Protein AF-A0A8S3TSV0-F1 (afdb_monomer_lite)

Organism: Mytilus edulis (NCBI:txid6550)

Foldseek 3Di:
DDPVVVVVVVVVVVVVVVVVVVVVPPPPPPVVVVVVVVVVVVCVVPVDDDDPPDPVVVVVVPDPPPPPVVVVVVVVVVVVVVVVVVVVVVVPPPPCPVCPPQPWDWAAFPVRAIWIDGPLFIWHFDDDDPQKTKIGTPDPPFPWIFIDGNNGTDDTDDDGPDDHDNVVVVVRVVVRVVVVVVVVVPPPPPPPPDVPPPPDDDDD

Secondary structure (DSSP, 8-state):
--HHHHHHHHHHHHHHHHHHHHHHS-----HHHHHHHHHHHHHHHHT---SSSHHHHHHHHSSSSHHHHHHHHHHHHHHHHHHHHHHHHHHHTTTTTS-----EEEEE-TTS-EEEEETTEEEEEEEEETTEEEEEESSTT---EEEEETTEEEEEES--SS---HHHHHHHHHHHHHHHHHHHH-S------STTSSTT----

Radius of gyration: 30.85 Å; chains: 1; bounding box: 96×67×61 Å

Sequence (204 aa):
MRIGQLIRSTTQTIAEETIKYIQNRRVEMDLESIFDVILRKHQKNNHLNSTDGSEILYKNFLQEDFVISSVSLVIICIGISIGIVGNILSSHYSVTMANAQLQVKFVTNRLGNQNLEHSWFKIQAKNKRGIKTYWKCSTSNCPATINTLNNIPTKISANHNHGSDPMQLKVDDVLQRMKVRCTNELTPIPIIYDEELVTFGTTT

pLDDT: mean 74.42, std 18.24, range [41.88, 98.38]

Structure (mmCIF, N/CA/C/O backbone):
data_AF-A0A8S3TSV0-F1
#
_entry.id   AF-A0A8S3TSV0-F1
#
loop_
_atom_site.group_PDB
_atom_site.id
_atom_site.type_symbol
_atom_site.label_atom_id
_atom_site.label_alt_id
_atom_site.label_comp_id
_atom_site.label_asym_id
_atom_site.label_entity_id
_atom_site.label_seq_id
_atom_site.pdbx_PDB_ins_code
_atom_site.Cartn_x
_atom_site.Cartn_y
_atom_site.Cartn_z
_atom_site.occupancy
_atom_site.B_iso_or_equiv
_atom_site.auth_seq_id
_atom_site.auth_comp_id
_atom_site.auth_asym_id
_atom_site.auth_atom_id
_atom_site.pdbx_PDB_model_num
ATOM 1 N N . MET A 1 1 ? 45.538 23.679 -16.693 1.00 56.34 1 MET A N 1
ATOM 2 C CA . MET A 1 1 ? 44.728 24.351 -15.652 1.00 56.34 1 MET A CA 1
ATOM 3 C C . MET A 1 1 ? 45.058 23.704 -14.314 1.00 56.34 1 MET A C 1
ATOM 5 O O . MET A 1 1 ? 44.980 22.485 -14.224 1.00 56.34 1 MET A O 1
ATOM 9 N N . ARG A 1 2 ? 45.559 24.457 -13.327 1.00 82.00 2 ARG A N 1
ATOM 10 C CA . ARG A 1 2 ? 46.038 23.871 -12.059 1.00 82.00 2 ARG A CA 1
ATOM 11 C C . ARG A 1 2 ? 44.835 23.546 -11.170 1.00 82.00 2 ARG A C 1
ATOM 13 O O . ARG A 1 2 ? 43.936 24.371 -11.060 1.00 82.00 2 ARG A O 1
ATOM 20 N N . ILE A 1 3 ? 44.839 22.389 -10.508 1.00 72.88 3 ILE A N 1
ATOM 21 C CA . ILE A 1 3 ? 43.765 21.916 -9.607 1.00 72.88 3 ILE A CA 1
ATOM 22 C C . ILE A 1 3 ? 43.324 23.007 -8.608 1.00 72.88 3 ILE A C 1
ATOM 24 O O . ILE A 1 3 ? 42.136 23.186 -8.360 1.00 72.88 3 ILE A O 1
ATOM 28 N N . GLY A 1 4 ? 44.260 23.831 -8.124 1.00 69.56 4 GLY A N 1
ATOM 29 C CA . GLY A 1 4 ? 43.964 24.946 -7.217 1.00 69.56 4 GLY A CA 1
ATOM 30 C C . GLY A 1 4 ? 43.169 26.123 -7.810 1.00 69.56 4 GLY A C 1
ATOM 31 O O . GLY A 1 4 ? 42.678 26.949 -7.045 1.00 69.56 4 GLY A O 1
ATOM 32 N N . GLN A 1 5 ? 43.042 26.244 -9.136 1.00 77.62 5 GLN A N 1
ATOM 33 C CA . GLN A 1 5 ? 42.134 27.210 -9.780 1.00 77.62 5 GLN A CA 1
ATOM 34 C C . GLN A 1 5 ? 40.712 26.652 -9.865 1.00 77.62 5 GLN A C 1
ATOM 36 O O . GLN A 1 5 ? 39.759 27.388 -9.628 1.00 77.62 5 GLN A O 1
ATOM 41 N N . LEU A 1 6 ? 40.580 25.347 -10.133 1.00 71.75 6 LEU A N 1
ATOM 42 C CA . LEU A 1 6 ? 39.281 24.681 -10.179 1.00 71.75 6 LEU A CA 1
ATOM 43 C C . LEU A 1 6 ? 38.614 24.715 -8.802 1.00 71.75 6 LEU A C 1
ATOM 45 O O . LEU A 1 6 ? 37.477 25.148 -8.709 1.00 71.75 6 LEU A O 1
ATOM 49 N N . ILE A 1 7 ? 39.358 24.367 -7.743 1.00 69.88 7 ILE A N 1
ATOM 50 C CA . ILE A 1 7 ? 38.855 24.393 -6.360 1.00 69.88 7 ILE A CA 1
ATOM 51 C C . ILE A 1 7 ? 38.390 25.799 -5.967 1.00 69.88 7 ILE A C 1
ATOM 53 O O . ILE A 1 7 ? 37.302 25.942 -5.424 1.00 69.88 7 ILE A O 1
ATOM 57 N N . ARG A 1 8 ? 39.176 26.840 -6.285 1.00 72.81 8 ARG A N 1
ATOM 58 C CA . ARG A 1 8 ? 38.802 28.233 -5.994 1.00 72.81 8 ARG A CA 1
ATOM 59 C C . ARG A 1 8 ? 37.506 28.639 -6.692 1.00 72.81 8 ARG A C 1
ATOM 61 O O . ARG A 1 8 ? 36.651 29.255 -6.061 1.00 72.81 8 ARG A O 1
ATOM 68 N N . SER A 1 9 ? 37.345 28.244 -7.955 1.00 83.38 9 SER A N 1
ATOM 69 C CA . SER A 1 9 ? 36.134 28.524 -8.725 1.00 83.38 9 SER A CA 1
ATOM 70 C C . SER A 1 9 ? 34.909 27.838 -8.124 1.00 83.38 9 SER A C 1
ATOM 72 O O . SER A 1 9 ? 33.896 28.499 -7.927 1.00 83.38 9 SER A O 1
ATOM 74 N N . THR A 1 10 ? 34.985 26.548 -7.779 1.00 74.75 10 THR A N 1
ATOM 75 C CA . THR A 1 10 ? 33.840 25.835 -7.187 1.00 74.75 10 THR A CA 1
ATOM 76 C C . THR A 1 10 ? 33.488 26.358 -5.803 1.00 74.75 10 THR A C 1
ATOM 78 O O . THR A 1 10 ? 32.308 26.523 -5.508 1.00 74.75 10 THR A O 1
ATOM 81 N N . THR A 1 11 ? 34.476 26.673 -4.960 1.00 72.25 11 THR A N 1
ATOM 82 C CA . THR A 1 11 ? 34.200 27.255 -3.637 1.00 72.25 11 THR A CA 1
ATOM 83 C C . THR A 1 11 ? 33.540 28.625 -3.741 1.00 72.25 11 THR A C 1
ATOM 85 O O . THR A 1 11 ? 32.646 28.925 -2.954 1.00 72.25 11 THR A O 1
ATOM 88 N N . GLN A 1 12 ? 33.933 29.432 -4.730 1.00 82.25 12 GLN A N 1
ATOM 89 C CA . GLN A 1 12 ? 33.328 30.738 -4.962 1.00 82.25 12 GLN A CA 1
ATOM 90 C C . GLN A 1 12 ? 31.877 30.601 -5.442 1.00 82.25 12 GLN A C 1
ATOM 92 O O . GLN A 1 12 ? 30.996 31.250 -4.886 1.00 82.25 12 GLN A O 1
ATOM 97 N N . THR A 1 13 ? 31.601 29.701 -6.392 1.00 83.56 13 THR A N 1
ATOM 98 C CA . THR A 1 13 ? 30.233 29.448 -6.873 1.00 83.56 13 THR A CA 1
ATOM 99 C C . THR A 1 13 ? 29.313 28.959 -5.752 1.00 83.56 13 THR A C 1
ATOM 101 O O . THR A 1 13 ? 28.208 29.471 -5.602 1.00 83.56 13 THR A O 1
ATOM 104 N N . ILE A 1 14 ? 29.780 28.029 -4.912 1.00 73.31 14 ILE A N 1
ATOM 105 C CA . ILE A 1 14 ? 28.995 27.517 -3.776 1.00 73.31 14 ILE A CA 1
ATOM 106 C C . ILE A 1 14 ? 28.716 28.629 -2.757 1.00 73.31 14 ILE A C 1
ATOM 108 O O . ILE A 1 14 ? 27.601 28.729 -2.240 1.00 73.31 14 ILE A O 1
ATOM 112 N N . ALA A 1 15 ? 29.702 29.486 -2.476 1.00 77.75 15 ALA A N 1
ATOM 113 C CA . ALA A 1 15 ? 29.519 30.619 -1.575 1.00 77.75 15 ALA A CA 1
ATOM 114 C C . ALA A 1 15 ? 28.481 31.613 -2.123 1.00 77.75 15 ALA A C 1
ATOM 116 O O . ALA A 1 15 ? 27.581 32.021 -1.391 1.00 77.75 15 ALA A O 1
ATOM 117 N N . GLU A 1 16 ? 28.549 31.949 -3.412 1.00 87.12 16 GLU A N 1
ATOM 118 C CA . GLU A 1 16 ? 27.604 32.862 -4.065 1.00 87.12 16 GLU A CA 1
ATOM 119 C C . GLU A 1 16 ? 26.174 32.300 -4.103 1.00 87.12 16 GLU A C 1
ATOM 121 O O . GLU A 1 16 ? 25.219 33.031 -3.830 1.00 87.12 16 GLU A O 1
ATOM 126 N N . GLU A 1 17 ? 26.001 31.006 -4.384 1.00 79.88 17 GLU A N 1
ATOM 127 C CA . GLU A 1 17 ? 24.687 30.349 -4.343 1.00 79.88 17 GLU A CA 1
ATOM 128 C C . GLU A 1 17 ? 24.117 30.289 -2.925 1.00 79.88 17 GLU A C 1
ATOM 130 O O . GLU A 1 17 ? 22.924 30.524 -2.730 1.00 79.88 17 GLU A O 1
ATOM 135 N N . THR A 1 18 ? 24.966 30.049 -1.924 1.00 67.56 18 THR A N 1
ATOM 136 C CA . THR A 1 18 ? 24.556 30.030 -0.514 1.00 67.56 18 THR A CA 1
ATOM 137 C C . THR A 1 18 ? 24.130 31.422 -0.048 1.00 67.56 18 THR A C 1
ATOM 139 O O . THR A 1 18 ? 23.085 31.563 0.585 1.00 67.56 18 THR A O 1
ATOM 142 N N . ILE A 1 19 ? 24.879 32.468 -0.415 1.00 77.25 19 ILE A N 1
ATOM 143 C CA . ILE A 1 19 ? 24.522 33.862 -0.118 1.00 77.25 19 ILE A CA 1
ATOM 144 C C . ILE A 1 19 ? 23.198 34.229 -0.790 1.00 77.25 19 ILE A C 1
ATOM 146 O O . ILE A 1 19 ? 22.310 34.757 -0.124 1.00 77.25 19 ILE A O 1
ATOM 150 N N . LYS A 1 20 ? 23.015 33.896 -2.074 1.00 75.81 20 LYS A N 1
ATOM 151 C CA . LYS A 1 20 ? 21.745 34.127 -2.784 1.00 75.81 20 LYS A CA 1
ATOM 152 C C . LYS A 1 20 ? 20.587 33.368 -2.148 1.00 75.81 20 LYS A C 1
ATOM 154 O O . LYS A 1 20 ? 19.500 33.922 -2.023 1.00 75.81 20 LYS A O 1
ATOM 159 N N . TYR A 1 21 ? 20.806 32.122 -1.731 1.00 67.75 21 TYR A N 1
ATOM 160 C CA . TYR A 1 21 ? 19.801 31.319 -1.041 1.00 67.75 21 TYR A CA 1
ATOM 161 C C . TYR A 1 21 ? 19.382 31.968 0.282 1.00 67.75 21 TYR A C 1
ATOM 163 O O . TYR A 1 21 ? 18.186 32.095 0.536 1.00 67.75 21 TYR A O 1
ATOM 171 N N . ILE A 1 22 ? 20.347 32.433 1.080 1.00 63.81 22 ILE A N 1
ATOM 172 C CA . ILE A 1 22 ? 20.107 33.129 2.352 1.00 63.81 22 ILE A CA 1
ATOM 173 C C . ILE A 1 22 ? 19.425 34.484 2.124 1.00 63.81 22 ILE A C 1
ATOM 175 O O . ILE A 1 22 ? 18.517 34.829 2.863 1.00 63.81 22 ILE A O 1
ATOM 179 N N . GLN A 1 23 ? 19.800 35.242 1.094 1.00 70.94 23 GLN A N 1
ATOM 180 C CA . GLN A 1 23 ? 19.175 36.535 0.790 1.00 70.94 23 GLN A CA 1
ATOM 181 C C . GLN A 1 23 ? 17.740 36.386 0.256 1.00 70.94 23 GLN A C 1
ATOM 183 O O . GLN A 1 23 ? 16.870 37.178 0.613 1.00 70.94 23 GLN A O 1
ATOM 188 N N . ASN A 1 24 ? 17.468 35.366 -0.571 1.00 67.31 24 ASN A N 1
ATOM 189 C CA . ASN A 1 24 ? 16.123 35.097 -1.100 1.00 67.31 24 ASN A CA 1
ATOM 190 C C . ASN A 1 24 ? 15.185 34.507 -0.049 1.00 67.31 24 ASN A C 1
ATOM 192 O O . ASN A 1 24 ? 13.988 34.799 -0.038 1.00 67.31 24 ASN A O 1
ATOM 196 N N . ARG A 1 25 ? 15.709 33.674 0.852 1.00 57.88 25 ARG A N 1
ATOM 197 C CA . ARG A 1 25 ? 14.995 33.306 2.068 1.00 57.88 25 ARG A CA 1
ATOM 198 C C . ARG A 1 25 ? 15.150 34.454 3.048 1.00 57.88 25 ARG A C 1
ATOM 200 O O . ARG A 1 25 ? 15.999 34.401 3.923 1.00 57.88 25 ARG A O 1
ATOM 207 N N . ARG A 1 26 ? 14.276 35.454 2.927 1.00 47.84 26 ARG A N 1
ATOM 208 C CA . ARG A 1 26 ? 14.014 36.496 3.933 1.00 47.84 26 ARG A CA 1
ATOM 209 C C . ARG A 1 26 ? 13.486 35.868 5.238 1.00 47.84 26 ARG A C 1
ATOM 211 O O . ARG A 1 26 ? 12.376 36.131 5.677 1.00 47.84 26 ARG A O 1
ATOM 218 N N . VAL A 1 27 ? 14.245 34.940 5.806 1.00 50.69 27 VAL A N 1
ATOM 219 C CA . VAL A 1 27 ? 14.088 34.457 7.160 1.00 50.69 27 VAL A CA 1
ATOM 220 C C . VAL A 1 27 ? 14.880 35.473 7.954 1.00 50.69 27 VAL A C 1
ATOM 222 O O . VAL A 1 27 ? 16.102 35.386 8.047 1.00 50.69 27 VAL A O 1
ATOM 225 N N . GLU A 1 28 ? 14.181 36.477 8.470 1.00 53.16 28 GLU A N 1
ATOM 226 C CA . GLU A 1 28 ? 14.622 37.179 9.670 1.00 53.16 28 GLU A CA 1
ATOM 227 C C . GLU A 1 28 ? 14.707 36.120 10.778 1.00 53.16 28 GLU A C 1
ATOM 229 O O . GLU A 1 28 ? 13.803 35.947 11.589 1.00 53.16 28 GLU A O 1
ATOM 234 N N . MET A 1 29 ? 15.761 35.299 10.755 1.00 55.75 29 MET A N 1
ATOM 235 C CA . MET A 1 29 ? 16.215 34.664 11.975 1.00 55.75 29 MET A CA 1
ATOM 236 C C . MET A 1 29 ? 16.808 35.807 12.760 1.00 55.75 29 MET A C 1
ATOM 238 O O . MET A 1 29 ? 17.901 36.277 12.445 1.00 55.75 29 MET A O 1
ATOM 242 N N . ASP A 1 30 ? 16.019 36.287 13.705 1.00 60.16 30 ASP A N 1
ATOM 243 C CA . ASP A 1 30 ? 16.432 37.278 14.669 1.00 60.16 30 ASP A CA 1
ATOM 244 C C . ASP A 1 30 ? 17.762 36.809 15.270 1.00 60.16 30 ASP A C 1
ATOM 246 O O . ASP A 1 30 ? 17.826 35.778 15.947 1.00 60.16 30 ASP A O 1
ATOM 250 N N . LEU A 1 31 ? 18.862 37.474 14.909 1.00 55.81 31 LEU A N 1
ATOM 251 C CA . LEU A 1 31 ? 20.196 37.080 15.365 1.00 55.81 31 LEU A CA 1
ATOM 252 C C . LEU A 1 31 ? 20.254 37.122 16.896 1.00 55.81 31 LEU A C 1
ATOM 254 O O . LEU A 1 31 ? 20.949 36.297 17.490 1.00 55.81 31 LEU A O 1
ATOM 258 N N . GLU A 1 32 ? 19.440 37.986 17.510 1.00 59.28 32 GLU A N 1
ATOM 259 C CA . GLU A 1 32 ? 19.143 38.025 18.942 1.00 59.28 32 GLU A CA 1
ATOM 260 C C . GLU A 1 32 ? 18.681 36.650 19.451 1.00 59.28 32 GLU A C 1
ATOM 262 O O . GLU A 1 32 ? 19.240 36.138 20.414 1.00 59.28 32 GLU A O 1
ATOM 267 N N . SER A 1 33 ? 17.757 35.971 18.754 1.00 64.38 33 SER A N 1
ATOM 268 C CA . SER A 1 33 ? 17.258 34.640 19.134 1.00 64.38 33 SER A CA 1
ATOM 269 C C . SER A 1 33 ? 18.339 33.560 19.079 1.0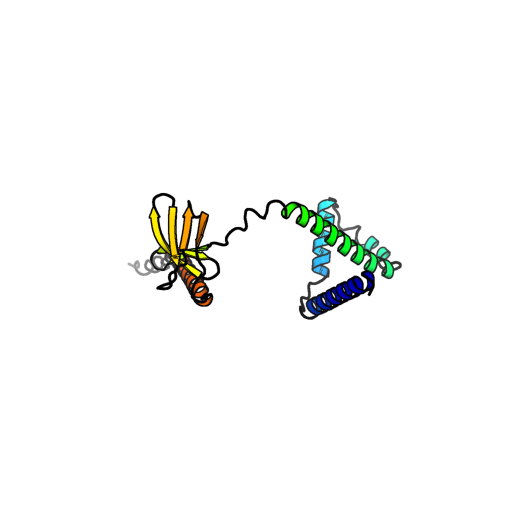0 64.38 33 SER A C 1
ATOM 271 O O . SER A 1 33 ? 18.339 32.653 19.916 1.00 64.38 33 SER A O 1
ATOM 273 N N . ILE A 1 34 ? 19.248 33.619 18.102 1.00 61.34 34 ILE A N 1
ATOM 274 C CA . ILE A 1 34 ? 20.351 32.654 17.995 1.00 61.34 34 ILE A CA 1
ATOM 275 C C . ILE A 1 34 ? 21.378 32.915 19.098 1.00 61.34 34 ILE A C 1
ATOM 277 O O . ILE A 1 34 ? 21.821 31.967 19.755 1.00 61.34 34 ILE A O 1
ATOM 281 N N . PHE A 1 35 ? 21.717 34.184 19.339 1.00 65.94 35 PHE A N 1
ATOM 282 C CA . PHE A 1 35 ? 22.598 34.578 20.434 1.00 65.94 35 PHE A CA 1
ATOM 283 C C . PHE A 1 35 ? 22.034 34.145 21.783 1.00 65.94 35 PHE A C 1
ATOM 285 O O . PHE A 1 35 ? 22.758 33.537 22.569 1.00 65.94 35 PHE A O 1
ATOM 292 N N . ASP A 1 36 ? 20.737 34.329 22.005 1.00 68.94 36 ASP A N 1
ATOM 293 C CA . ASP A 1 36 ? 20.035 33.913 23.214 1.00 68.94 36 ASP A CA 1
ATOM 294 C C . ASP A 1 36 ? 20.118 32.405 23.463 1.00 68.94 36 ASP A C 1
ATOM 296 O O . ASP A 1 36 ? 20.342 31.952 24.589 1.00 68.94 36 ASP A O 1
ATOM 300 N N . VAL A 1 37 ? 19.951 31.598 22.412 1.00 67.88 37 VAL A N 1
ATOM 301 C CA . VAL A 1 37 ? 20.047 30.135 22.509 1.00 67.88 37 VAL A CA 1
ATOM 302 C C . VAL A 1 37 ? 21.477 29.710 22.843 1.00 67.88 37 VAL A C 1
ATOM 304 O O . VAL A 1 37 ? 21.677 28.806 23.661 1.00 67.88 37 VAL A O 1
ATOM 307 N N . ILE A 1 38 ? 22.477 30.366 22.249 1.00 69.88 38 ILE A N 1
ATOM 308 C CA . ILE A 1 38 ? 23.892 30.090 22.516 1.00 69.88 38 ILE A CA 1
ATOM 309 C C . ILE A 1 38 ? 24.260 30.504 23.950 1.00 69.88 38 ILE A C 1
ATOM 311 O O . ILE A 1 38 ? 24.850 29.702 24.681 1.00 69.88 38 ILE A O 1
ATOM 315 N N . LEU A 1 39 ? 23.847 31.697 24.389 1.00 68.69 39 LEU A N 1
ATOM 316 C CA . LEU A 1 39 ? 24.074 32.215 25.741 1.00 68.69 39 LEU A CA 1
ATOM 317 C C . LEU A 1 39 ? 23.440 31.324 26.806 1.00 68.69 39 LEU A C 1
ATOM 319 O O . LEU A 1 39 ? 24.129 30.910 27.741 1.00 68.69 39 LEU A O 1
ATOM 323 N N . ARG A 1 40 ? 22.170 30.935 26.633 1.00 69.00 40 ARG A N 1
ATOM 324 C CA . ARG A 1 40 ? 21.478 30.035 27.570 1.00 69.00 40 ARG A CA 1
ATOM 325 C C . ARG A 1 40 ? 22.176 28.684 27.690 1.00 69.00 40 ARG A C 1
ATOM 327 O O . ARG A 1 40 ? 22.265 28.122 28.782 1.00 69.00 40 ARG A O 1
ATOM 334 N N . LYS A 1 41 ? 22.698 28.151 26.582 1.00 68.62 41 LYS A N 1
ATOM 335 C CA . LYS A 1 41 ? 23.407 26.864 26.577 1.00 68.62 41 LYS A CA 1
ATOM 336 C C . LYS A 1 41 ? 24.773 26.962 27.259 1.00 68.62 41 LYS A C 1
ATOM 338 O O . LYS A 1 41 ? 25.142 26.056 28.003 1.00 68.62 41 LYS A O 1
ATOM 343 N N . HIS A 1 42 ? 25.488 28.069 27.064 1.00 63.97 42 HIS A N 1
ATOM 344 C CA . HIS A 1 42 ? 26.760 28.331 27.734 1.00 63.97 42 HIS A CA 1
ATOM 345 C C . HIS A 1 42 ? 26.586 28.548 29.248 1.00 63.97 42 HIS A C 1
ATOM 347 O O . HIS A 1 42 ? 27.327 27.972 30.041 1.00 63.97 42 HIS A O 1
ATOM 353 N N . GLN A 1 43 ? 25.570 29.309 29.666 1.00 68.56 43 GLN A N 1
ATOM 354 C CA . GLN A 1 43 ? 25.246 29.522 31.083 1.00 68.56 43 GLN A CA 1
ATOM 355 C C . GLN A 1 43 ? 24.865 28.213 31.784 1.00 68.56 43 GLN A C 1
ATOM 357 O O . GLN A 1 43 ? 25.369 27.925 32.870 1.00 68.56 43 GLN A O 1
ATOM 362 N N . LYS A 1 44 ? 24.042 27.378 31.132 1.00 71.38 44 LYS A N 1
ATOM 363 C CA . LYS A 1 44 ? 23.629 26.072 31.663 1.00 71.38 44 LYS A CA 1
ATOM 364 C C . LYS A 1 44 ? 24.806 25.115 31.869 1.00 71.38 44 LYS A C 1
ATOM 366 O O . LYS A 1 44 ? 24.799 24.361 32.835 1.00 71.38 44 LYS A O 1
ATOM 371 N N . ASN A 1 45 ? 25.806 25.149 30.990 1.00 57.28 45 ASN A N 1
ATOM 372 C CA . ASN A 1 45 ? 26.970 24.268 31.093 1.00 57.28 45 ASN A CA 1
ATOM 373 C C . ASN A 1 45 ? 27.977 24.706 32.166 1.00 57.28 45 ASN A C 1
ATOM 375 O O . ASN A 1 45 ? 28.728 23.867 32.651 1.00 57.28 45 ASN A O 1
ATOM 379 N N . ASN A 1 46 ? 27.987 25.986 32.548 1.00 66.00 46 ASN A N 1
ATOM 380 C CA . ASN A 1 46 ? 28.989 26.536 33.465 1.00 66.00 46 ASN A CA 1
ATOM 381 C C . ASN A 1 46 ? 28.464 26.821 34.882 1.00 66.00 46 ASN A C 1
ATOM 383 O O . ASN A 1 46 ? 29.207 27.368 35.690 1.00 66.00 46 ASN A O 1
ATOM 387 N N . HIS A 1 47 ? 27.209 26.469 35.202 1.00 68.69 47 HIS A N 1
ATOM 388 C CA . HIS A 1 47 ? 26.594 26.686 36.526 1.00 68.69 47 HIS A CA 1
ATOM 389 C C . HIS A 1 47 ? 26.767 28.119 37.080 1.00 68.69 47 HIS A C 1
ATOM 391 O O . HIS A 1 47 ? 26.857 28.329 38.290 1.00 68.69 47 HIS A O 1
ATOM 397 N N . LEU A 1 48 ? 26.813 29.122 36.198 1.00 59.81 48 LEU A N 1
ATOM 398 C CA . LEU A 1 48 ? 26.959 30.519 36.598 1.00 59.81 48 LEU A CA 1
ATOM 399 C C . LEU A 1 48 ? 25.609 31.043 37.105 1.00 59.81 48 LEU A C 1
ATOM 401 O O . LEU A 1 48 ? 24.718 31.353 36.317 1.00 59.81 48 LEU A O 1
ATOM 405 N N . ASN A 1 49 ? 25.466 31.140 38.426 1.00 56.88 49 ASN A N 1
ATOM 406 C CA . ASN A 1 49 ? 24.368 31.846 39.081 1.00 56.88 49 ASN A CA 1
ATOM 407 C C . ASN A 1 49 ? 24.796 33.301 39.320 1.00 56.88 49 ASN A C 1
ATOM 409 O O . ASN A 1 49 ? 25.655 33.513 40.171 1.00 56.88 49 ASN A O 1
ATOM 413 N N . SER A 1 50 ? 24.230 34.278 38.599 1.00 54.59 50 SER A N 1
ATOM 414 C CA . SER A 1 50 ? 23.975 35.667 39.057 1.00 54.59 50 SER A CA 1
ATOM 415 C C . SER A 1 50 ? 23.894 36.662 37.889 1.00 54.59 50 SER A C 1
ATOM 417 O O . SER A 1 50 ? 24.681 36.612 36.943 1.00 54.59 50 SER A O 1
ATOM 419 N N . THR A 1 51 ? 22.934 37.581 37.994 1.00 60.72 51 THR A N 1
ATOM 420 C CA . THR A 1 51 ? 22.558 38.634 37.043 1.00 60.72 51 THR A CA 1
ATOM 421 C C . THR A 1 51 ? 23.374 39.929 37.143 1.00 60.72 51 THR A C 1
ATOM 423 O O . THR A 1 51 ? 23.244 40.759 36.254 1.00 60.72 51 THR A O 1
ATOM 426 N N . ASP A 1 52 ? 24.272 40.102 38.119 1.00 57.00 52 ASP A N 1
ATOM 427 C CA . ASP A 1 52 ? 24.837 41.441 38.407 1.00 57.00 52 ASP A CA 1
ATOM 428 C C . ASP A 1 52 ? 26.262 41.716 37.885 1.00 57.00 52 ASP A C 1
ATOM 430 O O . ASP A 1 52 ? 26.815 42.786 38.119 1.00 57.00 52 ASP A O 1
ATOM 434 N N . GLY A 1 53 ? 26.880 40.790 37.142 1.00 55.69 53 GLY A N 1
ATOM 435 C CA . GLY A 1 53 ? 28.256 40.967 36.633 1.00 55.69 53 GLY A CA 1
ATOM 436 C C . GLY A 1 53 ? 28.409 41.104 35.114 1.00 55.69 53 GLY A C 1
ATOM 437 O O . GLY A 1 53 ? 29.495 41.424 34.632 1.00 55.69 53 GLY A O 1
ATOM 438 N N . SER A 1 54 ? 27.359 40.830 34.336 1.00 55.25 54 SER A N 1
ATOM 439 C CA . SER A 1 54 ? 27.490 40.655 32.879 1.00 55.25 54 SER A CA 1
ATOM 440 C C . SER A 1 54 ? 27.499 41.965 32.082 1.00 55.25 54 SER A C 1
ATOM 442 O O . SER A 1 54 ? 28.058 42.010 30.988 1.00 55.25 54 SER A O 1
ATOM 444 N N . GLU A 1 55 ? 26.970 43.055 32.644 1.00 56.09 55 GLU A N 1
ATOM 445 C CA . GLU A 1 55 ? 26.803 44.320 31.917 1.00 56.09 55 GLU A CA 1
ATOM 446 C C . GLU A 1 55 ? 28.116 45.116 31.761 1.00 56.09 55 GLU A C 1
ATOM 448 O O . GLU A 1 55 ? 28.321 45.805 30.760 1.00 56.09 55 GLU A O 1
ATOM 453 N N . ILE A 1 56 ? 29.054 44.978 32.708 1.00 55.69 56 ILE A N 1
ATOM 454 C CA . ILE A 1 56 ? 30.337 45.711 32.695 1.00 55.69 56 ILE A CA 1
ATOM 455 C C . ILE A 1 56 ? 31.378 45.012 31.800 1.00 55.69 56 ILE A C 1
ATOM 457 O O . ILE A 1 56 ? 32.201 45.673 31.166 1.00 55.69 56 ILE A O 1
ATOM 461 N N . LEU A 1 57 ? 31.303 43.684 31.659 1.00 52.75 57 LEU A N 1
ATOM 462 C CA . LEU A 1 57 ? 32.153 42.924 30.732 1.00 52.75 57 LEU A CA 1
ATOM 463 C C . LEU A 1 57 ? 31.722 43.081 29.264 1.00 52.75 57 LEU A C 1
ATOM 465 O O . LEU A 1 57 ? 32.574 43.041 28.381 1.00 52.75 57 LEU A O 1
ATOM 469 N N . TYR A 1 58 ? 30.437 43.335 28.998 1.00 54.91 58 TYR A N 1
ATOM 470 C CA . TYR A 1 58 ? 29.936 43.573 27.639 1.00 54.91 58 TYR A CA 1
ATOM 471 C C . TYR A 1 58 ? 30.391 44.918 27.054 1.00 54.91 58 TYR A C 1
ATOM 473 O O . TYR A 1 58 ? 30.729 44.988 25.874 1.00 54.91 58 TYR A O 1
ATOM 481 N N . LYS A 1 59 ? 30.451 45.984 27.866 1.00 55.38 59 LYS A N 1
ATOM 482 C CA . LYS A 1 59 ? 30.834 47.320 27.374 1.00 55.38 59 LYS A CA 1
ATOM 483 C C . LYS A 1 59 ? 32.331 47.456 27.087 1.00 55.38 59 LYS A C 1
ATOM 485 O O . LYS A 1 59 ? 32.689 48.088 26.101 1.00 55.38 59 LYS A O 1
ATOM 490 N N . ASN A 1 60 ? 33.195 46.799 27.863 1.00 49.81 60 ASN A N 1
ATOM 491 C CA . ASN A 1 60 ? 34.643 46.844 27.623 1.00 49.81 60 ASN A CA 1
ATOM 492 C C . ASN A 1 60 ? 35.108 45.917 26.486 1.00 49.81 60 ASN A C 1
ATOM 494 O O . ASN A 1 60 ? 36.171 46.141 25.920 1.00 49.81 60 ASN A O 1
ATOM 498 N N . PHE A 1 61 ? 34.322 44.901 26.116 1.00 47.19 61 PHE A N 1
ATOM 499 C CA . PHE A 1 61 ? 34.673 43.984 25.024 1.00 47.19 61 PHE A CA 1
ATOM 500 C C . PHE A 1 61 ? 34.275 44.510 23.631 1.00 47.19 61 PHE A C 1
ATOM 502 O O . PHE A 1 61 ? 34.780 44.032 22.618 1.00 47.19 61 PHE A O 1
ATOM 509 N N . LEU A 1 62 ? 33.374 45.496 23.560 1.00 53.19 62 LEU A N 1
ATOM 510 C CA . LEU A 1 62 ? 32.822 45.987 22.292 1.00 53.19 62 LEU A CA 1
ATOM 511 C C . LEU A 1 62 ? 33.568 47.179 21.682 1.00 53.19 62 LEU A C 1
ATOM 513 O O . LEU A 1 62 ? 33.260 47.532 20.545 1.00 53.19 62 LEU A O 1
ATOM 517 N N . GLN A 1 63 ? 34.523 47.799 22.385 1.00 52.84 63 GLN A N 1
ATOM 518 C CA . GLN A 1 63 ? 34.993 49.124 21.972 1.00 52.84 63 GLN A CA 1
ATOM 519 C C . GLN A 1 63 ? 36.355 49.186 21.262 1.00 52.84 63 GLN A C 1
ATOM 521 O O . GLN A 1 63 ? 36.544 50.150 20.529 1.00 52.84 63 GLN A O 1
ATOM 526 N N . GLU A 1 64 ? 37.255 48.191 21.347 1.00 49.25 64 GLU A N 1
ATOM 527 C CA . GLU A 1 64 ? 38.571 48.327 20.669 1.00 49.25 64 GLU A CA 1
ATOM 528 C C . GLU A 1 64 ? 39.075 47.157 19.795 1.00 49.25 64 GLU A C 1
ATOM 530 O O . GLU A 1 64 ? 39.961 47.394 18.984 1.00 49.25 64 GLU A O 1
ATOM 535 N N . ASP A 1 65 ? 38.457 45.964 19.778 1.00 46.50 65 ASP A N 1
ATOM 536 C CA . ASP A 1 65 ? 38.971 44.824 18.969 1.00 46.50 65 ASP A CA 1
ATOM 537 C C . ASP A 1 65 ? 37.949 44.169 18.003 1.00 46.50 65 ASP A C 1
ATOM 539 O O . ASP A 1 65 ? 38.157 43.077 17.456 1.00 46.50 65 ASP A O 1
ATOM 543 N N . PHE A 1 66 ? 36.817 44.830 17.737 1.00 47.03 66 PHE A N 1
ATOM 544 C CA . PHE A 1 66 ? 35.650 44.193 17.103 1.00 47.03 66 PHE A CA 1
ATOM 545 C C . PHE A 1 66 ? 35.812 43.816 15.612 1.00 47.03 66 PHE A C 1
ATOM 547 O O . PHE A 1 66 ? 35.079 42.966 15.098 1.00 47.03 66 PHE A O 1
ATOM 554 N N . VAL A 1 67 ? 36.792 44.375 14.893 1.00 51.22 67 VAL A N 1
ATOM 555 C CA . VAL A 1 67 ? 36.939 44.111 13.445 1.00 51.22 67 VAL A CA 1
ATOM 556 C C . VAL A 1 67 ? 37.711 42.813 13.157 1.00 51.22 67 VAL A C 1
ATOM 558 O O . VAL A 1 67 ? 37.457 42.163 12.145 1.00 51.22 67 VAL A O 1
ATOM 561 N N . ILE A 1 68 ? 38.585 42.362 14.063 1.00 48.22 68 ILE A N 1
ATOM 562 C CA . ILE A 1 68 ? 39.366 41.120 13.877 1.00 48.22 68 ILE A CA 1
ATOM 563 C C . ILE A 1 68 ? 38.653 39.906 14.506 1.00 48.22 68 ILE A C 1
ATOM 565 O O . ILE A 1 68 ? 38.828 38.765 14.064 1.00 48.22 68 ILE A O 1
ATOM 569 N N . SER A 1 69 ? 37.772 40.146 15.482 1.00 52.59 69 SER A N 1
ATOM 570 C CA . SER A 1 69 ? 37.033 39.096 16.189 1.00 52.59 69 SER A CA 1
ATOM 571 C C . SER A 1 69 ? 35.921 38.461 15.343 1.00 52.59 69 SER A C 1
ATOM 573 O O . SER A 1 69 ? 35.809 37.239 15.307 1.00 52.59 69 SER A O 1
ATOM 575 N N . SER A 1 70 ? 35.147 39.242 14.580 1.00 54.00 70 SER A N 1
ATOM 576 C CA . SER A 1 70 ? 33.994 38.710 13.829 1.00 54.00 70 SER A CA 1
ATOM 577 C C . SER A 1 70 ? 34.390 37.756 12.693 1.00 54.00 70 SER A C 1
ATOM 579 O O . SER A 1 70 ? 33.796 36.687 12.553 1.00 54.00 70 SER A O 1
ATOM 581 N N . VAL A 1 71 ? 35.441 38.072 11.930 1.00 55.66 71 VAL A N 1
ATOM 582 C CA . VAL A 1 71 ? 35.954 37.190 10.863 1.00 55.66 71 VAL A CA 1
ATOM 583 C C . VAL A 1 71 ? 36.548 35.909 11.454 1.00 55.66 71 VAL A C 1
ATOM 585 O O . VAL A 1 71 ? 36.295 34.814 10.950 1.00 55.66 71 VAL A O 1
ATOM 588 N N . SER A 1 72 ? 37.280 36.028 12.563 1.00 58.09 72 SER A N 1
ATOM 589 C CA . SER A 1 72 ? 37.865 34.880 13.261 1.00 58.09 72 SER A CA 1
ATOM 590 C C . SER A 1 72 ? 36.786 33.968 13.853 1.00 58.09 72 SER A C 1
ATOM 592 O O . SER A 1 72 ? 36.883 32.748 13.731 1.00 58.09 72 SER A O 1
ATOM 594 N N . LEU A 1 73 ? 35.711 34.538 14.409 1.00 58.47 73 LEU A N 1
ATOM 595 C CA . LEU A 1 73 ? 34.575 33.781 14.938 1.00 58.47 73 LEU A CA 1
ATOM 596 C C . LEU A 1 73 ? 33.836 33.026 13.825 1.00 58.47 73 LEU A C 1
ATOM 598 O O . LEU A 1 73 ? 33.516 31.852 13.989 1.00 58.47 73 LEU A O 1
ATOM 602 N N . VAL A 1 74 ? 33.626 33.661 12.665 1.00 64.25 74 VAL A N 1
ATOM 603 C CA . VAL A 1 74 ? 32.995 33.020 11.498 1.00 64.25 74 VAL A CA 1
ATOM 604 C C . VAL A 1 74 ? 33.853 31.862 10.981 1.00 64.25 74 VAL A C 1
ATOM 606 O O . VAL A 1 74 ? 33.324 30.781 10.723 1.00 64.25 74 VAL A O 1
ATOM 609 N N . ILE A 1 75 ? 35.177 32.030 10.894 1.00 65.19 75 ILE A N 1
ATOM 610 C CA . ILE A 1 75 ? 36.094 30.962 10.462 1.00 65.19 75 ILE A CA 1
ATOM 611 C C . ILE A 1 75 ? 36.103 29.800 11.465 1.00 65.19 75 ILE A C 1
ATOM 613 O O . ILE A 1 75 ? 36.060 28.639 11.053 1.00 65.19 75 ILE A O 1
ATOM 617 N N . ILE A 1 76 ? 36.095 30.085 12.770 1.00 63.62 76 ILE A N 1
ATOM 618 C CA . ILE A 1 76 ? 36.033 29.059 13.821 1.00 63.62 76 ILE A CA 1
ATOM 619 C C . ILE A 1 76 ? 34.689 28.315 13.777 1.00 63.62 76 ILE A C 1
ATOM 621 O O . ILE A 1 76 ? 34.671 27.084 13.825 1.00 63.62 76 ILE A O 1
ATOM 625 N N . CYS A 1 77 ? 33.566 29.017 13.596 1.00 64.12 77 CYS A N 1
ATOM 626 C CA . CYS A 1 77 ? 32.250 28.394 13.448 1.00 64.12 77 CYS A CA 1
ATOM 627 C C . CYS A 1 77 ? 32.163 27.507 12.197 1.00 64.12 77 CYS A C 1
ATOM 629 O O . CYS A 1 77 ? 31.620 26.402 12.273 1.00 64.12 77 CYS A O 1
ATOM 631 N N . ILE A 1 78 ? 32.733 27.934 11.065 1.00 65.44 78 ILE A N 1
ATOM 632 C CA . ILE A 1 78 ? 32.787 27.128 9.835 1.00 65.44 78 ILE A CA 1
ATOM 633 C C . ILE A 1 78 ? 33.681 25.896 10.039 1.00 65.44 78 ILE A C 1
ATOM 635 O O . ILE A 1 78 ? 33.277 24.785 9.699 1.00 65.44 78 ILE A O 1
ATOM 639 N N . GLY A 1 79 ? 34.857 26.054 10.653 1.00 59.28 79 GLY A N 1
ATOM 640 C CA . GLY A 1 79 ? 35.789 24.953 10.913 1.00 59.28 79 GLY A CA 1
ATOM 641 C C . GLY A 1 79 ? 35.218 23.879 11.846 1.00 59.28 79 GLY A C 1
ATOM 642 O O . GLY A 1 79 ? 35.302 22.688 11.541 1.00 59.28 79 GLY A O 1
ATOM 643 N N . ILE A 1 80 ? 34.567 24.288 12.942 1.00 59.59 80 ILE A N 1
ATOM 644 C CA . ILE A 1 80 ? 33.904 23.368 13.882 1.00 59.59 80 ILE A CA 1
ATOM 645 C C . ILE A 1 80 ? 32.728 22.656 13.200 1.00 59.59 80 ILE A C 1
ATOM 647 O O . ILE A 1 80 ? 32.557 21.447 13.367 1.00 59.59 80 ILE A O 1
ATOM 651 N N . SER A 1 81 ? 31.960 23.369 12.372 1.00 56.22 81 SER A N 1
ATOM 652 C CA . SER A 1 81 ? 30.850 22.776 11.617 1.00 56.22 81 SER A CA 1
ATOM 653 C C . SER A 1 81 ? 31.339 21.716 10.624 1.00 56.22 81 SER A C 1
ATOM 655 O O . SER A 1 81 ? 30.768 20.632 10.557 1.00 56.22 81 SER A O 1
ATOM 657 N N . ILE A 1 82 ? 32.436 21.971 9.903 1.00 59.91 82 ILE A N 1
ATOM 658 C CA . ILE A 1 82 ? 32.998 21.013 8.937 1.00 59.91 82 ILE A CA 1
ATOM 659 C C . ILE A 1 82 ? 33.585 19.781 9.646 1.00 59.91 82 ILE A C 1
ATOM 661 O O . ILE A 1 82 ? 33.355 18.653 9.206 1.00 59.91 82 ILE A O 1
ATOM 665 N N . GLY A 1 83 ? 34.295 19.964 10.765 1.00 51.00 83 GLY A N 1
ATOM 666 C CA . GLY A 1 83 ? 34.899 18.860 11.523 1.00 51.00 83 GLY A CA 1
ATOM 667 C C . GLY A 1 83 ? 33.876 17.922 12.176 1.00 51.00 83 GLY A C 1
ATOM 668 O O . GLY A 1 83 ? 34.041 16.701 12.142 1.00 51.00 83 GLY A O 1
ATOM 669 N N . ILE A 1 84 ? 32.784 18.473 12.721 1.00 54.97 84 ILE A N 1
ATOM 670 C CA . ILE A 1 84 ? 31.696 17.677 13.313 1.00 54.97 84 ILE A CA 1
ATOM 671 C C . ILE A 1 84 ? 30.920 16.929 12.220 1.00 54.97 84 ILE A C 1
ATOM 673 O O . ILE A 1 84 ? 30.622 15.745 12.378 1.00 54.97 84 ILE A O 1
ATOM 677 N N . VAL A 1 85 ? 30.649 17.574 11.081 1.00 52.94 85 VAL A N 1
ATOM 678 C CA . VAL A 1 85 ? 29.946 16.934 9.958 1.00 52.94 85 VAL A CA 1
ATOM 679 C C . VAL A 1 85 ? 30.785 15.800 9.352 1.00 52.94 85 VAL A C 1
ATOM 681 O O . VAL A 1 85 ? 30.246 14.729 9.088 1.00 52.94 85 VAL A O 1
ATOM 684 N N . GLY A 1 86 ? 32.106 15.961 9.219 1.00 45.78 86 GLY A N 1
ATOM 685 C CA . GLY A 1 86 ? 32.991 14.918 8.680 1.00 45.78 86 GLY A CA 1
ATOM 686 C C . GLY A 1 86 ? 33.046 13.636 9.523 1.00 45.78 86 GLY A C 1
ATOM 687 O O . GLY A 1 86 ? 32.970 12.532 8.979 1.00 45.78 86 GLY A O 1
ATOM 688 N N . ASN A 1 87 ? 33.110 13.761 10.853 1.00 48.16 87 ASN A N 1
ATOM 689 C CA . ASN A 1 87 ? 33.179 12.600 11.749 1.00 48.16 87 ASN A CA 1
ATOM 690 C C . ASN A 1 87 ? 31.820 11.908 11.958 1.00 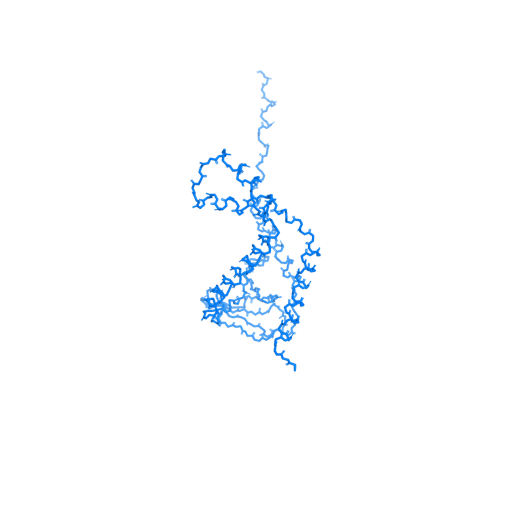48.16 87 ASN A C 1
ATOM 692 O O . ASN A 1 87 ? 31.780 10.684 12.102 1.00 48.16 87 ASN A O 1
ATOM 696 N N . ILE A 1 88 ? 30.704 12.645 11.903 1.00 51.59 88 ILE A N 1
ATOM 697 C CA . ILE A 1 88 ? 29.360 12.040 11.928 1.00 51.59 88 ILE A CA 1
ATOM 698 C C . ILE A 1 88 ? 29.078 11.297 10.617 1.00 51.59 88 ILE A C 1
ATOM 700 O O . ILE A 1 88 ? 28.517 10.202 10.642 1.00 51.59 88 ILE A O 1
ATOM 704 N N . LEU A 1 89 ? 29.515 11.837 9.477 1.00 48.56 89 LEU A N 1
ATOM 705 C CA . LEU A 1 89 ? 29.334 11.184 8.182 1.00 48.56 89 LEU A CA 1
ATOM 706 C C . LEU A 1 89 ? 30.182 9.903 8.077 1.00 48.56 89 LEU A C 1
ATOM 708 O O . LEU A 1 89 ? 29.648 8.853 7.732 1.00 48.56 89 LEU A O 1
ATOM 712 N N . SER A 1 90 ? 31.462 9.926 8.463 1.00 47.34 90 SER A N 1
ATOM 713 C CA . SER A 1 90 ? 32.353 8.755 8.337 1.00 47.34 90 SER A CA 1
ATOM 714 C C . SER A 1 90 ? 31.924 7.549 9.198 1.00 47.34 90 SER A C 1
ATOM 716 O O . SER A 1 90 ? 31.998 6.405 8.750 1.00 47.34 90 SER A O 1
ATOM 718 N N . SER A 1 91 ? 31.375 7.790 10.396 1.00 44.59 91 SER A N 1
ATOM 719 C CA . SER A 1 91 ? 30.843 6.733 11.279 1.00 44.59 91 SER A CA 1
ATOM 720 C C . SER A 1 91 ? 29.499 6.152 10.797 1.00 44.59 91 SER A C 1
ATOM 722 O O . SER A 1 91 ? 29.188 4.989 11.054 1.00 44.59 91 SER A O 1
ATOM 724 N N . HIS A 1 92 ? 28.712 6.913 10.027 1.00 43.97 92 HIS A N 1
ATOM 725 C CA . HIS A 1 92 ? 27.407 6.464 9.524 1.00 43.97 92 HIS A CA 1
ATOM 726 C C . HIS A 1 92 ? 27.442 5.752 8.164 1.00 43.97 92 HIS A C 1
ATOM 728 O O . HIS A 1 92 ? 26.470 5.067 7.833 1.00 43.97 92 HIS A O 1
ATOM 734 N N . TYR A 1 93 ? 28.521 5.860 7.378 1.00 45.69 93 TYR A N 1
ATOM 735 C CA . TYR A 1 93 ? 28.551 5.317 6.009 1.00 45.69 93 TYR A CA 1
ATOM 736 C C . TYR A 1 93 ? 28.978 3.847 5.878 1.00 45.69 93 TYR A C 1
ATOM 738 O O . TYR A 1 93 ? 28.746 3.259 4.824 1.00 45.69 93 TYR A O 1
ATOM 746 N N . SER A 1 94 ? 29.522 3.208 6.921 1.00 41.88 94 SER A N 1
ATOM 747 C CA . SER A 1 94 ? 29.960 1.798 6.827 1.00 41.88 94 SER A CA 1
ATOM 748 C C . SER A 1 94 ? 28.910 0.764 7.285 1.00 41.88 94 SER A C 1
ATOM 750 O O . SER A 1 94 ? 29.097 -0.434 7.104 1.00 41.88 94 SER A O 1
ATOM 752 N N . VAL A 1 95 ? 27.761 1.199 7.830 1.00 45.25 95 VAL A N 1
ATOM 753 C CA . VAL A 1 95 ? 26.665 0.297 8.275 1.00 45.25 95 VAL A CA 1
ATOM 754 C C . VAL A 1 95 ? 25.345 0.528 7.511 1.00 45.25 95 VAL A C 1
ATOM 756 O O . VAL A 1 95 ? 24.419 -0.277 7.585 1.00 45.25 95 VAL A O 1
ATOM 759 N N . THR A 1 96 ? 25.241 1.578 6.693 1.00 45.00 96 THR A N 1
ATOM 760 C CA . THR A 1 96 ? 23.986 1.963 6.012 1.00 45.00 96 THR A CA 1
ATOM 761 C C . THR A 1 96 ? 23.792 1.390 4.604 1.00 45.00 96 THR A C 1
ATOM 763 O O . THR A 1 96 ? 22.754 1.629 3.997 1.00 45.00 96 THR A O 1
ATOM 766 N N . MET A 1 97 ? 24.712 0.570 4.086 1.00 45.59 97 MET A N 1
ATOM 767 C CA . MET A 1 97 ? 24.544 -0.064 2.763 1.00 45.59 97 MET A CA 1
ATOM 768 C C . MET A 1 97 ? 23.706 -1.358 2.793 1.00 45.59 97 MET A C 1
ATOM 770 O O . MET A 1 97 ? 23.226 -1.792 1.751 1.00 45.59 97 MET A O 1
ATOM 774 N N . ALA A 1 98 ? 23.464 -1.958 3.968 1.00 47.72 98 ALA A N 1
ATOM 775 C CA . ALA A 1 98 ? 22.646 -3.176 4.102 1.00 47.72 98 ALA A CA 1
ATOM 776 C C . ALA A 1 98 ? 21.174 -2.910 4.479 1.00 47.72 98 ALA A C 1
ATOM 778 O O . ALA A 1 98 ? 20.349 -3.815 4.413 1.00 47.72 98 ALA A O 1
ATOM 779 N N . ASN A 1 99 ? 20.835 -1.672 4.846 1.00 47.84 99 ASN A N 1
ATOM 780 C CA . ASN A 1 99 ? 19.490 -1.256 5.241 1.00 47.84 99 ASN A CA 1
ATOM 781 C C . ASN A 1 99 ? 19.140 0.073 4.566 1.00 47.84 99 ASN A C 1
ATOM 783 O O . ASN A 1 99 ? 18.810 1.051 5.237 1.00 47.84 99 ASN A O 1
ATOM 787 N N . ALA A 1 100 ? 19.171 0.117 3.232 1.00 53.25 100 ALA A N 1
ATOM 788 C CA . ALA A 1 100 ? 18.310 1.055 2.521 1.00 53.25 100 ALA A CA 1
ATOM 789 C C . ALA A 1 100 ? 16.871 0.684 2.912 1.00 53.25 100 ALA A C 1
ATOM 791 O O . ALA A 1 100 ? 16.262 -0.197 2.307 1.00 53.25 100 ALA A O 1
ATOM 792 N N . GLN A 1 101 ? 16.395 1.250 4.025 1.00 61.75 101 GLN A N 1
ATOM 793 C CA . GLN A 1 101 ? 15.073 1.012 4.580 1.00 61.75 101 GLN A CA 1
ATOM 794 C C . GLN A 1 101 ? 14.082 1.350 3.480 1.00 61.75 101 GLN A C 1
ATOM 796 O O . GLN A 1 101 ? 13.836 2.516 3.178 1.00 61.75 101 GLN A O 1
ATOM 801 N N . LEU A 1 102 ? 13.564 0.307 2.839 1.00 82.94 102 LEU A N 1
ATOM 802 C CA . LEU A 1 102 ? 12.508 0.416 1.856 1.00 82.94 102 LEU A CA 1
ATOM 803 C C . LEU A 1 102 ? 11.354 1.125 2.547 1.00 82.94 102 LEU A C 1
ATOM 805 O O . LEU A 1 102 ? 10.729 0.569 3.452 1.00 82.94 102 LEU A O 1
ATOM 809 N N . GLN A 1 103 ? 11.140 2.382 2.166 1.00 88.81 103 GLN A N 1
ATOM 810 C CA . GLN A 1 103 ? 10.111 3.218 2.751 1.00 88.81 103 GLN A C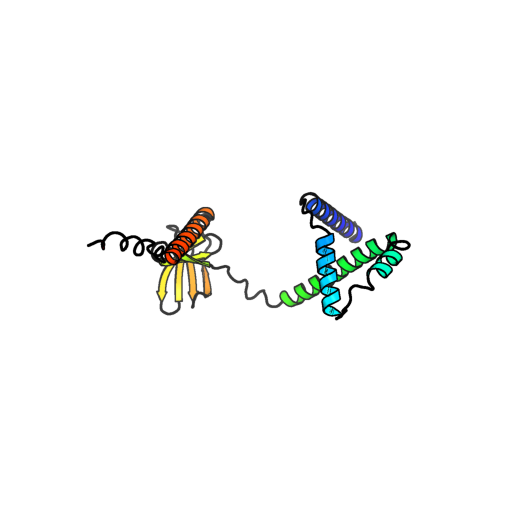A 1
ATOM 811 C C . GLN A 1 103 ? 8.762 2.635 2.343 1.00 88.81 103 GLN A C 1
ATOM 813 O O . GLN A 1 103 ? 8.266 2.853 1.238 1.00 88.81 103 GLN A O 1
ATOM 818 N N . VAL A 1 104 ? 8.204 1.834 3.242 1.00 93.69 104 VAL A N 1
ATOM 819 C CA . VAL A 1 104 ? 6.915 1.188 3.075 1.00 93.69 104 VAL A CA 1
ATOM 820 C C . VAL A 1 104 ? 5.984 1.714 4.149 1.00 93.69 104 VAL A C 1
ATOM 822 O O . VAL A 1 104 ? 6.283 1.632 5.340 1.00 93.69 104 VAL A O 1
ATOM 825 N N . LYS A 1 105 ? 4.848 2.261 3.723 1.00 95.19 105 LYS A N 1
ATOM 826 C CA . LYS A 1 105 ? 3.791 2.743 4.613 1.00 95.19 105 LYS A CA 1
ATOM 827 C C . LYS A 1 105 ? 2.594 1.807 4.493 1.00 95.19 105 LYS A C 1
ATOM 829 O O . LYS A 1 105 ? 2.143 1.499 3.394 1.00 95.19 105 LYS A O 1
ATOM 834 N N . PHE A 1 106 ? 2.076 1.341 5.623 1.00 95.12 106 PHE A N 1
ATOM 835 C CA . PHE A 1 106 ? 0.847 0.552 5.656 1.00 95.12 106 PHE A CA 1
ATOM 836 C C . PHE A 1 106 ? -0.342 1.485 5.871 1.00 95.12 106 PHE A C 1
ATOM 838 O O . PHE A 1 106 ? -0.347 2.277 6.811 1.00 95.12 106 PHE A O 1
ATOM 845 N N . VAL A 1 107 ? -1.349 1.384 5.008 1.00 94.50 107 VAL A N 1
ATOM 846 C CA . VAL A 1 107 ? -2.521 2.269 4.998 1.00 94.50 107 VAL A CA 1
ATOM 847 C C . VAL A 1 107 ? -3.785 1.427 5.003 1.00 94.50 107 VAL A C 1
ATOM 849 O O . VAL A 1 107 ? -3.904 0.479 4.235 1.00 94.50 107 VAL A O 1
ATOM 852 N N . THR A 1 108 ? -4.747 1.743 5.865 1.00 93.88 108 THR A N 1
ATOM 853 C CA . THR A 1 108 ? -6.035 1.041 5.894 1.00 93.88 108 THR A CA 1
ATOM 854 C C . THR A 1 108 ? -7.013 1.700 4.927 1.00 93.88 108 THR A C 1
ATOM 856 O O . THR A 1 108 ? -7.144 2.920 4.879 1.00 93.88 108 THR A O 1
ATOM 859 N N . ASN A 1 109 ? -7.700 0.898 4.114 1.00 90.06 109 ASN A N 1
ATOM 860 C CA . ASN A 1 109 ? -8.684 1.395 3.159 1.00 90.06 109 ASN A CA 1
ATOM 861 C C . ASN A 1 109 ? -10.042 1.678 3.837 1.00 90.06 109 ASN A C 1
ATOM 863 O O . ASN A 1 109 ? -10.249 1.399 5.021 1.00 90.06 109 ASN A O 1
ATOM 867 N N . ARG A 1 110 ? -11.011 2.199 3.067 1.00 84.06 110 ARG A N 1
ATOM 868 C CA . ARG A 1 110 ? -12.367 2.504 3.570 1.00 84.06 110 ARG A CA 1
ATOM 869 C C . ARG A 1 110 ? -13.064 1.291 4.198 1.00 84.06 110 ARG A C 1
ATOM 871 O O . ARG A 1 110 ? -13.750 1.457 5.205 1.00 84.06 110 ARG A O 1
ATOM 878 N N . LEU A 1 111 ? -12.821 0.100 3.648 1.00 88.81 111 LEU A N 1
ATOM 879 C CA . LEU A 1 111 ? -13.371 -1.186 4.090 1.00 88.81 111 LEU A CA 1
ATOM 880 C C . LEU A 1 111 ? -12.593 -1.818 5.262 1.00 88.81 111 LEU A C 1
ATOM 882 O O . LEU A 1 111 ? -12.963 -2.889 5.721 1.00 88.81 111 LEU A O 1
ATOM 886 N N . GLY A 1 112 ? -11.514 -1.187 5.738 1.00 89.69 112 GLY A N 1
ATOM 887 C CA . GLY A 1 112 ? -10.654 -1.723 6.798 1.00 89.69 112 GLY A CA 1
ATOM 888 C C . GLY A 1 112 ? -9.565 -2.693 6.324 1.00 89.69 112 GLY A C 1
ATOM 889 O O . GLY A 1 112 ? -8.734 -3.099 7.131 1.00 89.69 112 GLY A O 1
ATOM 890 N N . ASN A 1 113 ? -9.495 -3.024 5.031 1.00 94.19 113 ASN A N 1
ATOM 891 C CA . ASN A 1 113 ? -8.401 -3.840 4.499 1.00 94.19 113 ASN A CA 1
ATOM 892 C C . ASN A 1 113 ? -7.095 -3.039 4.477 1.00 94.19 113 ASN A C 1
ATOM 894 O O . ASN A 1 113 ? -7.088 -1.835 4.210 1.00 94.19 113 ASN A O 1
ATOM 898 N N . GLN A 1 114 ? -5.975 -3.719 4.704 1.00 95.62 114 GLN A N 1
ATOM 899 C CA . GLN A 1 114 ? -4.653 -3.106 4.667 1.00 95.62 114 GLN A CA 1
ATOM 900 C C . GLN A 1 114 ? -4.121 -3.037 3.230 1.00 95.62 114 GLN A C 1
ATOM 902 O O . GLN A 1 114 ? -4.114 -4.029 2.500 1.00 95.62 114 GLN A O 1
ATOM 907 N N . ASN A 1 115 ? -3.641 -1.861 2.853 1.00 96.94 115 ASN A N 1
ATOM 908 C CA . ASN A 1 115 ? -2.854 -1.590 1.662 1.00 96.94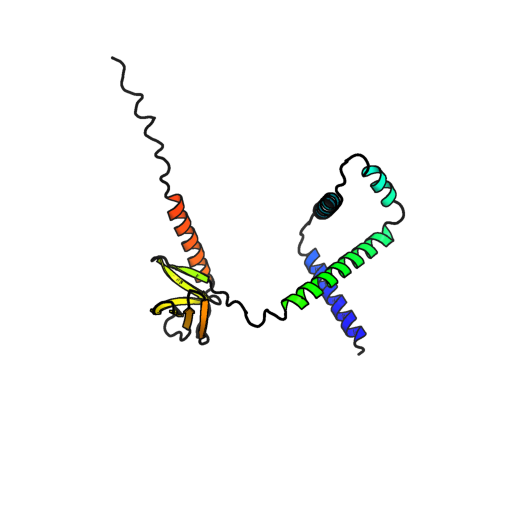 115 ASN A CA 1
ATOM 909 C C . ASN A 1 115 ? -1.420 -1.250 2.065 1.00 96.94 115 ASN A C 1
ATOM 911 O O . ASN A 1 115 ? -1.133 -0.873 3.204 1.00 96.94 115 ASN A O 1
ATOM 915 N N . LEU A 1 116 ? -0.533 -1.366 1.092 1.00 96.44 116 LEU A N 1
ATOM 916 C CA . LEU A 1 116 ? 0.875 -1.053 1.192 1.00 96.44 116 LEU A CA 1
ATOM 917 C C . LEU A 1 116 ? 1.185 0.052 0.181 1.00 96.44 116 LEU A C 1
ATOM 919 O O . LEU A 1 116 ? 0.867 -0.071 -1.001 1.00 96.44 116 LEU A O 1
ATOM 923 N N . GLU A 1 117 ? 1.793 1.130 0.651 1.00 96.06 117 GLU A N 1
ATOM 924 C CA . GLU A 1 117 ? 2.310 2.217 -0.172 1.00 96.06 117 GLU A CA 1
ATOM 925 C C . GLU A 1 117 ? 3.830 2.098 -0.269 1.00 96.06 117 GLU A C 1
ATOM 927 O O . GLU A 1 117 ? 4.521 2.001 0.748 1.00 96.06 117 GLU A O 1
ATOM 932 N N . HIS A 1 118 ? 4.347 2.094 -1.496 1.00 95.38 118 HIS A N 1
ATOM 933 C CA . HIS A 1 118 ? 5.779 2.037 -1.783 1.00 95.38 118 HIS A CA 1
ATOM 934 C C . HIS A 1 118 ? 6.074 2.860 -3.038 1.00 95.38 118 HIS A C 1
ATOM 936 O O . HIS A 1 118 ? 5.421 2.670 -4.063 1.00 95.38 118 HIS A O 1
ATOM 942 N N . SER A 1 119 ? 7.034 3.786 -2.961 1.00 93.25 119 SER A N 1
ATOM 943 C CA . SER A 1 119 ? 7.436 4.656 -4.083 1.00 93.25 119 SER A CA 1
ATOM 944 C C . SER A 1 119 ? 6.265 5.358 -4.789 1.00 93.25 119 SER A C 1
ATOM 946 O O . SER A 1 119 ? 6.249 5.456 -6.012 1.00 93.25 119 SER A O 1
ATOM 948 N N . TRP A 1 120 ? 5.282 5.845 -4.024 1.00 95.00 120 TRP A N 1
ATOM 949 C CA . TRP A 1 120 ? 4.070 6.499 -4.549 1.00 95.00 120 TRP A CA 1
ATOM 950 C C . TRP A 1 120 ? 3.134 5.585 -5.357 1.00 95.00 120 TRP A C 1
ATOM 952 O O . TRP A 1 120 ? 2.277 6.065 -6.099 1.00 95.00 120 TRP A O 1
ATOM 962 N N . PHE A 1 121 ? 3.261 4.269 -5.191 1.00 96.50 121 PHE A N 1
ATOM 963 C CA . PHE A 1 121 ? 2.337 3.285 -5.736 1.00 96.50 121 PHE A CA 1
ATOM 964 C C . PHE A 1 121 ? 1.511 2.639 -4.634 1.00 96.50 121 PHE A C 1
ATOM 966 O O . PHE A 1 121 ? 2.009 2.328 -3.550 1.00 96.50 121 PHE A O 1
ATOM 973 N N . LYS A 1 122 ? 0.245 2.378 -4.957 1.00 96.75 122 LYS A N 1
ATOM 974 C CA . LYS A 1 122 ? -0.679 1.638 -4.107 1.00 96.75 122 LYS A CA 1
ATOM 975 C C . LYS A 1 122 ? -0.623 0.150 -4.438 1.00 96.75 122 LYS A C 1
ATOM 977 O O . LYS A 1 122 ? -0.734 -0.267 -5.595 1.00 96.75 122 LYS A O 1
ATOM 982 N N . ILE A 1 123 ? -0.455 -0.666 -3.408 1.00 97.25 123 ILE A N 1
ATOM 983 C CA . ILE A 1 123 ? -0.304 -2.114 -3.516 1.00 97.25 123 ILE A CA 1
ATOM 984 C C . ILE A 1 123 ? -1.284 -2.764 -2.538 1.00 97.25 123 ILE A C 1
ATOM 986 O O . ILE A 1 123 ? -1.386 -2.379 -1.377 1.00 97.25 123 ILE A O 1
ATOM 990 N N . GLN A 1 124 ? -2.053 -3.732 -3.016 1.00 97.50 124 GLN A N 1
ATOM 991 C CA . GLN A 1 124 ? -3.110 -4.398 -2.260 1.00 97.50 124 GLN A CA 1
ATOM 992 C C . GLN A 1 124 ? -2.659 -5.796 -1.842 1.00 97.50 124 GLN A C 1
ATOM 994 O O . GLN A 1 124 ? -1.954 -6.486 -2.587 1.00 97.50 124 GLN A O 1
ATOM 999 N N . ALA A 1 125 ? -3.071 -6.234 -0.653 1.00 97.75 125 ALA A N 1
ATOM 1000 C CA . ALA A 1 125 ? -2.839 -7.603 -0.213 1.00 97.75 125 ALA A CA 1
ATOM 1001 C C . ALA A 1 125 ? -3.621 -8.574 -1.114 1.00 97.75 125 ALA A C 1
ATOM 1003 O O . ALA A 1 125 ? -4.840 -8.485 -1.228 1.00 97.75 125 ALA A O 1
ATOM 1004 N N . LYS A 1 126 ? -2.917 -9.508 -1.760 1.00 97.62 126 LYS A N 1
ATOM 1005 C CA . LYS A 1 126 ? -3.517 -10.536 -2.623 1.00 97.62 126 LYS A CA 1
ATOM 1006 C C . LYS A 1 126 ? -3.722 -11.853 -1.884 1.00 97.62 126 LYS A C 1
ATOM 1008 O O . LYS A 1 126 ? -4.718 -12.532 -2.101 1.00 97.62 126 LYS A O 1
ATOM 1013 N N . ASN A 1 127 ? -2.746 -12.260 -1.076 1.00 97.31 127 ASN A N 1
ATOM 1014 C CA . ASN A 1 127 ? -2.801 -13.514 -0.330 1.00 97.31 127 ASN A CA 1
ATOM 1015 C C . ASN A 1 127 ? -1.960 -13.407 0.949 1.00 97.31 127 ASN A C 1
ATOM 1017 O O . ASN A 1 127 ? -0.905 -12.772 0.942 1.00 97.31 127 ASN A O 1
ATOM 1021 N N . LYS A 1 128 ? -2.390 -14.068 2.023 1.00 97.88 128 LYS A N 1
ATOM 1022 C CA . LYS A 1 128 ? -1.658 -14.182 3.285 1.00 97.88 128 LYS A CA 1
ATOM 1023 C C . LYS A 1 128 ? -1.452 -15.661 3.605 1.00 97.88 128 LYS A C 1
ATOM 1025 O O . LYS A 1 128 ? -2.403 -16.431 3.635 1.00 97.88 128 LYS A O 1
ATOM 1030 N N . ARG A 1 129 ? -0.201 -16.064 3.829 1.00 97.75 129 ARG A N 1
ATOM 1031 C CA . ARG A 1 129 ? 0.191 -17.436 4.178 1.00 97.75 129 ARG A CA 1
ATOM 1032 C C . ARG A 1 129 ? 1.008 -17.396 5.467 1.00 97.75 129 ARG A C 1
ATOM 1034 O O . ARG A 1 129 ? 2.208 -17.124 5.434 1.00 97.75 129 ARG A O 1
ATOM 1041 N N . GLY A 1 130 ? 0.342 -17.617 6.600 1.00 97.19 130 GLY A N 1
ATOM 1042 C CA . GLY A 1 130 ? 0.947 -17.463 7.925 1.00 97.19 130 GLY A CA 1
ATOM 1043 C C . GLY A 1 130 ? 1.446 -16.032 8.153 1.00 97.19 130 GLY A C 1
ATOM 1044 O O . GLY A 1 130 ? 0.683 -15.074 8.025 1.00 97.19 130 GLY A O 1
ATOM 1045 N N . ILE A 1 131 ? 2.741 -15.898 8.447 1.00 97.44 131 ILE A N 1
ATOM 1046 C CA . ILE A 1 131 ? 3.430 -14.615 8.673 1.00 97.44 131 ILE A CA 1
ATOM 1047 C C . ILE A 1 131 ? 3.803 -13.862 7.385 1.00 97.44 131 ILE A C 1
ATOM 1049 O O . ILE A 1 131 ? 4.249 -12.714 7.441 1.00 97.44 131 ILE A O 1
ATOM 1053 N N . LYS A 1 132 ? 3.644 -14.499 6.218 1.00 98.06 132 LYS A N 1
ATOM 1054 C CA . LYS A 1 132 ? 4.007 -13.927 4.921 1.00 98.06 132 LYS A CA 1
ATOM 1055 C C . LYS A 1 132 ? 2.783 -13.362 4.207 1.00 98.06 132 LYS A C 1
ATOM 1057 O O . LYS A 1 132 ? 1.800 -14.076 4.003 1.00 98.06 132 LYS A O 1
ATOM 1062 N N . THR A 1 133 ? 2.879 -12.123 3.737 1.00 98.38 133 THR A N 1
ATOM 1063 C CA . THR A 1 133 ? 1.838 -11.467 2.937 1.00 98.38 133 THR A CA 1
ATOM 1064 C C . THR A 1 133 ? 2.369 -11.158 1.542 1.00 98.38 133 THR A C 1
ATOM 1066 O O . THR A 1 133 ? 3.467 -10.623 1.382 1.00 98.38 133 THR A O 1
ATOM 1069 N N . TYR A 1 134 ? 1.589 -11.521 0.528 1.00 97.88 134 TYR A N 1
ATOM 1070 C CA . TYR A 1 134 ? 1.860 -11.258 -0.880 1.00 97.88 134 TYR A CA 1
ATOM 1071 C C . TYR A 1 134 ? 1.007 -10.079 -1.329 1.00 97.88 134 TYR A C 1
ATOM 1073 O O . TYR A 1 134 ? -0.223 -10.120 -1.236 1.00 97.88 134 TYR A O 1
ATOM 1081 N N . TRP A 1 135 ? 1.662 -9.054 -1.847 1.00 98.06 135 TRP A N 1
ATOM 1082 C CA . TRP A 1 135 ? 1.066 -7.796 -2.261 1.00 98.06 135 TRP A CA 1
ATOM 1083 C C . TRP A 1 135 ? 1.193 -7.650 -3.775 1.00 98.06 135 TRP A C 1
ATOM 1085 O O . TRP A 1 135 ? 2.236 -7.965 -4.349 1.00 98.06 135 TRP A O 1
ATOM 1095 N N . LYS A 1 136 ? 0.139 -7.173 -4.434 1.00 97.88 136 LYS A N 1
ATOM 1096 C CA . LYS A 1 136 ? 0.119 -6.889 -5.874 1.00 97.88 136 LYS A CA 1
ATOM 1097 C C . LYS A 1 136 ? -0.308 -5.445 -6.095 1.00 97.88 136 LYS A C 1
ATOM 1099 O O . LYS A 1 136 ? -1.174 -4.952 -5.376 1.00 97.88 136 LYS A O 1
ATOM 1104 N N . CYS A 1 137 ? 0.291 -4.766 -7.070 1.00 97.81 137 CYS A N 1
ATOM 1105 C CA . CYS A 1 137 ? -0.147 -3.424 -7.441 1.00 97.81 137 CYS A CA 1
ATOM 1106 C C . CYS A 1 137 ? -1.662 -3.392 -7.720 1.00 97.81 137 CYS A C 1
ATOM 1108 O O . CYS A 1 137 ? -2.210 -4.338 -8.294 1.00 97.81 137 CYS A O 1
ATOM 1110 N N . SER A 1 138 ? -2.338 -2.325 -7.285 1.00 96.62 138 SER A N 1
ATOM 1111 C CA . SER A 1 138 ? -3.787 -2.173 -7.464 1.00 96.62 138 SER A CA 1
ATOM 1112 C C . SER A 1 138 ? -4.204 -1.962 -8.918 1.00 96.62 138 SER A C 1
ATOM 1114 O O . SER A 1 138 ? -5.350 -2.236 -9.264 1.00 96.62 138 SER A O 1
ATOM 1116 N N . THR A 1 139 ? -3.300 -1.468 -9.766 1.00 96.88 139 THR A N 1
ATOM 1117 C CA . THR A 1 139 ? -3.572 -1.239 -11.188 1.00 96.88 139 THR A CA 1
ATOM 1118 C C . THR A 1 139 ? -3.704 -2.570 -11.925 1.00 96.88 139 THR A C 1
ATOM 1120 O O . THR A 1 139 ? -2.875 -3.477 -11.774 1.00 96.88 139 THR A O 1
ATOM 1123 N N . SER A 1 140 ? -4.747 -2.696 -12.746 1.00 96.94 140 SER A N 1
ATOM 1124 C CA . SER A 1 140 ? -4.949 -3.870 -13.593 1.00 96.94 140 SER A CA 1
ATOM 1125 C C . SER A 1 140 ? -3.752 -4.071 -14.529 1.00 96.94 140 SER A C 1
ATOM 1127 O O . SER A 1 140 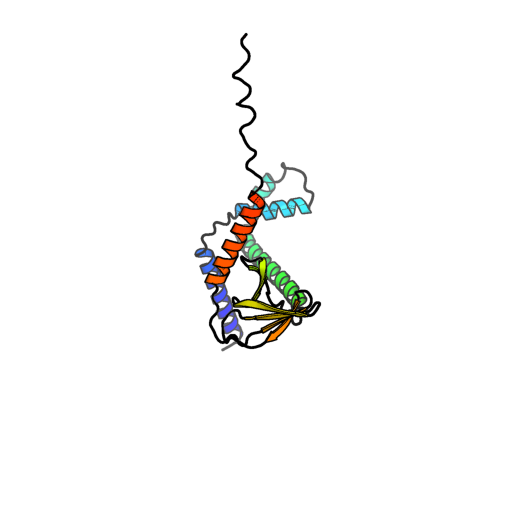? -3.119 -3.123 -14.981 1.00 96.94 140 SER A O 1
ATOM 1129 N N . ASN A 1 141 ? -3.402 -5.334 -14.789 1.00 96.38 141 ASN A N 1
ATOM 1130 C CA . ASN A 1 141 ? -2.282 -5.723 -15.659 1.00 96.38 141 ASN A CA 1
ATOM 1131 C C . ASN A 1 141 ? -0.888 -5.211 -15.242 1.00 96.38 141 ASN A C 1
ATOM 1133 O O . ASN A 1 141 ? 0.068 -5.373 -15.999 1.00 96.38 141 ASN A O 1
ATOM 1137 N N . CYS A 1 142 ? -0.729 -4.659 -14.037 1.00 97.50 142 CYS A N 1
ATOM 1138 C CA . CYS A 1 142 ? 0.587 -4.323 -13.504 1.00 97.50 142 CYS A CA 1
ATOM 1139 C C . CYS A 1 142 ? 1.272 -5.574 -12.911 1.00 97.50 142 CYS A C 1
ATOM 1141 O O . CYS A 1 142 ? 0.664 -6.266 -12.077 1.00 97.50 142 CYS A O 1
ATOM 1143 N N . PRO A 1 143 ? 2.517 -5.898 -13.323 1.00 97.38 143 PRO A N 1
ATOM 1144 C CA . PRO A 1 143 ? 3.242 -7.074 -12.840 1.00 97.38 143 PRO A CA 1
ATOM 1145 C C . PRO A 1 143 ? 3.934 -6.850 -11.487 1.00 97.38 143 PRO A C 1
ATOM 1147 O O . PRO A 1 143 ? 4.450 -7.806 -10.911 1.00 97.38 143 PRO A O 1
ATOM 1150 N N . ALA A 1 144 ? 3.962 -5.616 -10.974 1.00 97.56 144 ALA A N 1
ATOM 1151 C CA . ALA A 1 144 ? 4.656 -5.283 -9.736 1.00 97.56 144 ALA A CA 1
ATOM 1152 C C . ALA A 1 144 ? 4.030 -5.993 -8.521 1.00 97.56 144 ALA A C 1
ATOM 1154 O O . ALA A 1 144 ? 2.814 -5.949 -8.285 1.00 97.56 144 ALA A O 1
ATOM 1155 N N . THR A 1 145 ? 4.889 -6.639 -7.732 1.00 97.75 145 THR A N 1
ATOM 1156 C CA . THR A 1 145 ? 4.525 -7.350 -6.501 1.00 97.75 145 THR A CA 1
ATOM 1157 C C . THR A 1 145 ? 5.539 -7.085 -5.399 1.00 97.75 145 THR A C 1
ATOM 1159 O O . THR A 1 145 ? 6.719 -6.843 -5.655 1.00 97.75 145 THR A O 1
ATOM 1162 N N . ILE A 1 146 ? 5.072 -7.138 -4.156 1.00 97.19 146 ILE A N 1
ATOM 1163 C CA . ILE A 1 146 ? 5.908 -7.042 -2.960 1.00 97.19 146 ILE A CA 1
ATOM 1164 C C . ILE A 1 146 ? 5.542 -8.204 -2.047 1.00 97.19 146 ILE A C 1
ATOM 1166 O O . ILE A 1 146 ? 4.376 -8.565 -1.932 1.00 97.19 146 ILE A O 1
ATOM 1170 N N . ASN A 1 147 ? 6.523 -8.793 -1.377 1.00 97.50 147 ASN A N 1
ATOM 1171 C CA . ASN A 1 147 ? 6.295 -9.762 -0.316 1.00 97.50 147 ASN A CA 1
ATOM 1172 C C . ASN A 1 147 ? 6.755 -9.164 1.001 1.00 97.50 147 ASN A C 1
ATOM 1174 O O . ASN A 1 147 ? 7.881 -8.671 1.090 1.00 97.50 147 ASN A O 1
ATOM 1178 N N . THR A 1 148 ? 5.932 -9.278 2.036 1.00 97.25 148 THR A N 1
ATOM 1179 C CA . THR A 1 148 ? 6.335 -8.939 3.400 1.00 97.25 148 THR A CA 1
ATOM 1180 C C . THR A 1 148 ? 6.328 -10.174 4.287 1.00 97.25 148 THR A C 1
ATOM 1182 O O . THR A 1 148 ? 5.542 -11.100 4.079 1.00 97.25 148 THR A O 1
ATOM 1185 N N . LEU A 1 149 ? 7.218 -10.189 5.273 1.00 97.06 149 LEU A N 1
ATOM 1186 C CA . LEU A 1 149 ? 7.249 -11.145 6.371 1.00 97.06 149 LEU A CA 1
ATOM 1187 C C . LEU A 1 149 ? 7.132 -10.334 7.660 1.00 97.06 149 LEU A C 1
ATOM 1189 O O . LEU A 1 149 ? 7.990 -9.495 7.909 1.00 97.06 149 LEU A O 1
ATOM 1193 N N . ASN A 1 150 ? 6.055 -10.506 8.432 1.00 95.81 150 ASN A N 1
ATOM 1194 C CA . ASN A 1 150 ? 5.781 -9.668 9.612 1.00 95.81 150 ASN A CA 1
ATOM 1195 C C . ASN A 1 150 ? 5.882 -8.159 9.320 1.00 95.81 150 ASN A C 1
ATOM 1197 O O . ASN A 1 150 ? 6.535 -7.415 10.042 1.00 95.81 150 ASN A O 1
ATOM 1201 N N . ASN A 1 151 ? 5.256 -7.712 8.227 1.00 94.56 151 ASN A N 1
ATOM 1202 C CA . ASN A 1 151 ? 5.281 -6.316 7.762 1.00 94.56 151 ASN A CA 1
ATOM 1203 C C . ASN A 1 151 ? 6.665 -5.778 7.347 1.00 94.56 151 ASN A C 1
ATOM 1205 O O . ASN A 1 151 ? 6.776 -4.606 7.004 1.00 94.56 151 ASN A O 1
ATOM 1209 N N . ILE A 1 152 ? 7.694 -6.624 7.278 1.00 94.31 152 ILE A N 1
ATOM 1210 C CA . ILE A 1 152 ? 9.011 -6.262 6.750 1.00 94.31 152 ILE A CA 1
ATOM 1211 C C . ILE A 1 152 ? 9.080 -6.685 5.276 1.00 94.31 152 ILE A C 1
ATOM 1213 O O . ILE A 1 152 ? 8.859 -7.865 4.980 1.00 94.31 152 ILE A O 1
ATOM 1217 N N . PRO A 1 153 ? 9.351 -5.773 4.327 1.00 94.44 153 PRO A N 1
ATOM 1218 C CA . PRO A 1 153 ? 9.545 -6.126 2.923 1.00 94.44 153 PRO A CA 1
ATOM 1219 C C . PRO A 1 153 ? 10.716 -7.103 2.760 1.00 94.44 153 PRO A C 1
ATOM 1221 O O . PRO A 1 153 ? 11.830 -6.824 3.180 1.00 94.44 153 PRO A O 1
ATOM 1224 N N . THR A 1 154 ? 10.461 -8.256 2.144 1.00 95.44 154 THR A N 1
ATOM 1225 C CA . THR A 1 154 ? 11.472 -9.306 1.892 1.00 95.44 154 THR A CA 1
ATOM 1226 C C . THR A 1 154 ? 11.825 -9.439 0.419 1.00 95.44 154 THR A C 1
ATOM 1228 O O . THR A 1 154 ? 12.916 -9.878 0.072 1.00 95.44 154 THR A O 1
ATOM 1231 N N . LYS A 1 155 ? 10.890 -9.090 -0.468 1.00 95.06 155 LYS A N 1
ATOM 1232 C CA . LYS A 1 155 ? 11.095 -9.111 -1.915 1.00 95.06 155 LYS A CA 1
ATOM 1233 C C . LYS A 1 155 ? 10.245 -8.030 -2.553 1.00 95.06 155 LYS A C 1
ATOM 1235 O O . LYS A 1 155 ? 9.042 -7.988 -2.312 1.00 95.06 155 LYS A O 1
ATOM 1240 N N . ILE A 1 156 ? 10.859 -7.221 -3.401 1.00 95.00 156 ILE A N 1
ATOM 1241 C CA . ILE A 1 156 ? 10.180 -6.265 -4.274 1.00 95.00 156 ILE A CA 1
ATOM 1242 C C . ILE A 1 156 ? 10.490 -6.702 -5.698 1.00 95.00 156 ILE A C 1
ATOM 1244 O O . ILE A 1 156 ? 11.643 -6.963 -6.031 1.00 95.00 156 ILE A O 1
ATOM 1248 N N . SER A 1 157 ? 9.459 -6.886 -6.512 1.00 91.25 157 SER A N 1
ATOM 1249 C CA . SER A 1 157 ? 9.599 -7.366 -7.884 1.00 91.25 157 SER A CA 1
ATOM 1250 C C . SER A 1 157 ? 9.117 -6.326 -8.883 1.00 91.25 157 SER A C 1
ATOM 1252 O O . SER A 1 157 ? 8.074 -5.731 -8.630 1.00 91.25 157 SER A O 1
ATOM 1254 N N . ALA A 1 158 ? 9.759 -6.314 -10.054 1.00 80.00 158 ALA A N 1
ATOM 1255 C CA . ALA A 1 158 ? 9.355 -5.669 -11.306 1.00 80.00 158 ALA A CA 1
ATOM 1256 C C . ALA A 1 158 ? 9.057 -4.160 -11.238 1.00 80.00 158 ALA A C 1
ATOM 1258 O O . ALA A 1 158 ? 8.474 -3.637 -10.293 1.00 80.00 158 ALA A O 1
ATOM 1259 N N . ASN A 1 159 ? 9.418 -3.462 -12.311 1.00 93.94 159 ASN A N 1
ATOM 1260 C CA . ASN A 1 159 ? 9.015 -2.075 -12.493 1.00 93.94 159 ASN A CA 1
ATOM 1261 C C . ASN A 1 159 ? 7.506 -2.009 -12.749 1.00 93.94 159 ASN A C 1
ATOM 1263 O O . ASN A 1 159 ? 6.930 -2.870 -13.423 1.00 93.94 159 ASN A O 1
ATOM 1267 N N . HIS A 1 160 ? 6.867 -0.972 -12.218 1.00 95.75 160 HIS A N 1
ATOM 1268 C CA . HIS A 1 160 ? 5.496 -0.643 -12.582 1.00 95.75 160 HIS A CA 1
ATOM 1269 C C . HIS A 1 160 ? 5.443 -0.293 -14.076 1.00 95.75 160 HIS A C 1
ATOM 1271 O O . HIS A 1 160 ? 6.328 0.384 -14.594 1.00 95.75 160 HIS A O 1
ATOM 1277 N N . ASN A 1 161 ? 4.405 -0.749 -14.776 1.00 97.31 161 ASN A N 1
ATOM 1278 C CA . ASN A 1 161 ? 4.156 -0.428 -16.189 1.00 97.31 161 ASN A CA 1
ATOM 1279 C C . ASN A 1 161 ? 3.195 0.762 -16.361 1.00 97.31 161 ASN A C 1
ATOM 1281 O O . ASN A 1 161 ? 2.566 0.917 -17.403 1.00 97.31 161 ASN A O 1
ATOM 1285 N N . HIS A 1 162 ? 3.055 1.577 -15.321 1.00 96.75 162 HIS A N 1
ATOM 1286 C CA . HIS A 1 162 ? 2.222 2.770 -15.295 1.00 96.75 162 HIS A CA 1
ATOM 1287 C C . HIS A 1 162 ? 2.886 3.830 -14.410 1.00 96.75 162 HIS A C 1
ATOM 1289 O O . HIS A 1 162 ? 3.728 3.507 -13.569 1.00 96.75 162 HIS A O 1
ATOM 1295 N N . GLY A 1 163 ? 2.496 5.093 -14.591 1.00 96.56 163 GLY A N 1
ATOM 1296 C CA . GLY A 1 163 ? 2.936 6.188 -13.727 1.00 96.56 163 GLY A CA 1
ATOM 1297 C C . GLY A 1 163 ? 2.413 6.041 -12.296 1.00 96.56 163 GLY A C 1
ATOM 1298 O O . GLY A 1 163 ? 1.409 5.363 -12.052 1.00 96.56 163 GLY A O 1
ATOM 1299 N N . SER A 1 164 ? 3.107 6.661 -11.343 1.00 96.00 164 SER A N 1
ATOM 1300 C CA . SER A 1 164 ? 2.597 6.824 -9.983 1.00 96.00 164 SER A CA 1
ATOM 1301 C C . SER A 1 164 ? 1.484 7.874 -9.954 1.00 96.00 164 SER A C 1
ATOM 1303 O O . SER A 1 164 ? 1.489 8.818 -10.744 1.00 96.00 164 SER A O 1
ATOM 1305 N N . ASP A 1 165 ? 0.541 7.720 -9.023 1.00 95.00 165 ASP A N 1
ATOM 1306 C CA . ASP A 1 165 ? -0.505 8.714 -8.760 1.00 95.00 165 ASP A CA 1
ATOM 1307 C C . ASP A 1 165 ? -0.377 9.225 -7.314 1.00 95.00 165 ASP A C 1
ATOM 1309 O O . ASP A 1 165 ? -1.045 8.735 -6.396 1.00 95.00 165 ASP A O 1
ATOM 1313 N N . PRO A 1 166 ? 0.513 10.204 -7.069 1.00 94.25 166 PRO A N 1
ATOM 1314 C CA . PRO A 1 166 ? 0.703 10.758 -5.735 1.00 94.25 166 PRO A CA 1
ATOM 1315 C C . PRO A 1 166 ? -0.521 11.547 -5.249 1.00 94.25 166 PRO A C 1
ATOM 1317 O O . PRO A 1 166 ? -0.670 11.746 -4.043 1.00 94.25 166 PRO A O 1
ATOM 1320 N N . MET A 1 167 ? -1.393 12.008 -6.153 1.00 94.94 167 MET A N 1
ATOM 1321 C CA . MET A 1 167 ? -2.595 12.748 -5.775 1.00 94.94 167 MET A CA 1
ATOM 1322 C C . MET A 1 167 ? -3.611 11.807 -5.133 1.00 94.94 167 MET A C 1
ATOM 1324 O O . MET A 1 167 ? -4.125 12.105 -4.054 1.00 94.94 167 MET A O 1
ATOM 1328 N N . GLN A 1 168 ? -3.842 10.641 -5.738 1.00 91.88 168 GLN A N 1
ATOM 1329 C CA . GLN A 1 168 ? -4.744 9.639 -5.179 1.00 91.88 168 GLN A CA 1
ATOM 1330 C C . GLN A 1 168 ? -4.301 9.183 -3.7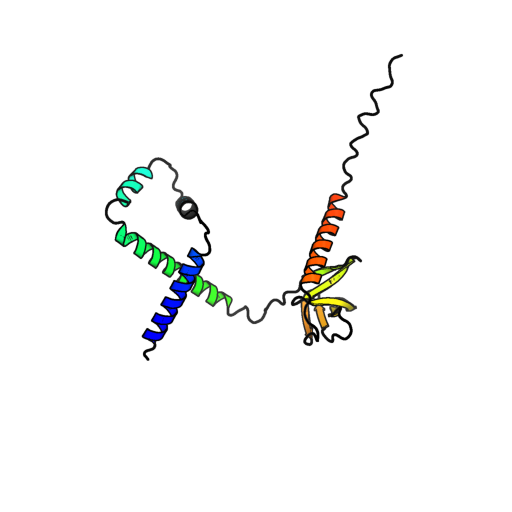81 1.00 91.88 168 GLN A C 1
ATOM 1332 O O . GLN A 1 168 ? -5.136 9.075 -2.884 1.00 91.88 168 GLN A O 1
ATOM 1337 N N . LEU A 1 169 ? -2.994 9.002 -3.557 1.00 93.25 169 LEU A N 1
ATOM 1338 C CA . LEU A 1 169 ? -2.458 8.655 -2.234 1.00 93.25 169 LEU A CA 1
ATOM 1339 C C . LEU A 1 169 ? -2.701 9.752 -1.189 1.00 93.25 169 LEU A C 1
ATOM 1341 O O . LEU A 1 169 ? -3.060 9.458 -0.051 1.00 93.25 169 LEU A O 1
ATOM 1345 N N . LYS A 1 170 ? -2.559 11.030 -1.565 1.00 93.56 170 LYS A N 1
ATOM 1346 C CA . LYS A 1 170 ? -2.870 12.154 -0.666 1.00 93.56 170 LYS A CA 1
ATOM 1347 C C . LYS A 1 170 ? -4.355 12.216 -0.317 1.00 93.56 170 LYS A C 1
ATOM 1349 O O . LYS A 1 170 ? -4.690 12.479 0.835 1.00 93.56 170 LYS A O 1
ATOM 1354 N N . VAL A 1 171 ? -5.236 11.973 -1.289 1.00 93.19 171 VAL A N 1
ATOM 1355 C CA . VAL A 1 171 ? -6.686 11.913 -1.051 1.00 93.19 171 VAL A CA 1
ATOM 1356 C C . VAL A 1 171 ? -7.016 10.781 -0.078 1.00 93.19 171 VAL A C 1
ATOM 1358 O O . VAL A 1 171 ? -7.754 11.001 0.881 1.00 93.19 171 VAL A O 1
ATOM 1361 N N . ASP A 1 172 ? -6.435 9.598 -0.276 1.00 90.38 172 ASP A N 1
ATOM 1362 C CA . ASP A 1 172 ? -6.623 8.460 0.626 1.00 90.38 172 ASP A CA 1
ATOM 1363 C C . ASP A 1 172 ? -6.126 8.760 2.051 1.00 90.38 172 ASP A C 1
ATOM 1365 O O . ASP A 1 172 ? -6.835 8.462 3.012 1.00 90.38 172 ASP A O 1
ATOM 1369 N N . ASP A 1 173 ? -4.966 9.407 2.200 1.00 91.69 173 ASP A N 1
ATOM 1370 C CA . ASP A 1 173 ? -4.419 9.818 3.501 1.00 91.69 173 ASP A CA 1
ATOM 1371 C C . ASP A 1 173 ? -5.338 10.805 4.239 1.00 91.69 173 ASP A C 1
ATOM 1373 O O . ASP A 1 173 ? -5.629 10.632 5.426 1.00 91.69 173 ASP A O 1
ATOM 1377 N N . VAL A 1 174 ? -5.847 11.822 3.536 1.00 93.00 174 VAL A N 1
ATOM 1378 C CA . VAL A 1 174 ? -6.792 12.797 4.106 1.00 93.00 174 VAL A CA 1
ATOM 1379 C C . VAL A 1 174 ? -8.073 12.101 4.557 1.00 93.00 174 VAL A C 1
ATOM 1381 O O . VAL A 1 174 ? -8.523 12.314 5.684 1.00 93.00 174 VAL A O 1
ATOM 1384 N N . LEU A 1 175 ? -8.637 11.229 3.720 1.00 90.31 175 LEU A N 1
ATOM 1385 C CA . LEU A 1 175 ? -9.846 10.480 4.058 1.00 90.31 175 LEU A CA 1
ATOM 1386 C C . LEU A 1 175 ? -9.630 9.532 5.241 1.00 90.31 175 LEU A C 1
ATOM 1388 O O . LEU A 1 175 ? -10.515 9.393 6.086 1.00 90.31 175 LEU A O 1
ATOM 1392 N N . GLN A 1 176 ? -8.459 8.899 5.335 1.00 89.62 176 GLN A N 1
ATOM 1393 C CA . GLN A 1 176 ? -8.110 8.052 6.471 1.00 89.62 176 GLN A CA 1
ATOM 1394 C C . GLN A 1 176 ? -8.042 8.878 7.762 1.00 89.62 176 GLN A C 1
ATOM 1396 O O . GLN A 1 176 ? -8.636 8.483 8.765 1.00 89.62 176 GLN A O 1
ATOM 1401 N N . ARG A 1 177 ? -7.394 10.051 7.734 1.00 89.38 177 ARG A N 1
ATOM 1402 C CA . ARG A 1 177 ? -7.339 10.965 8.887 1.00 89.38 177 ARG A CA 1
ATOM 1403 C C . ARG A 1 177 ? -8.722 11.452 9.305 1.00 89.38 177 ARG A C 1
ATOM 1405 O O . ARG A 1 177 ? -9.027 11.439 10.494 1.00 89.38 177 ARG A O 1
ATOM 1412 N N . MET A 1 178 ? -9.573 11.814 8.347 1.00 90.06 178 MET A N 1
ATOM 1413 C CA . MET A 1 178 ? -10.964 12.188 8.620 1.00 90.06 178 MET A CA 1
ATOM 1414 C C . MET A 1 178 ? -11.732 11.042 9.283 1.00 90.06 178 MET A C 1
ATOM 1416 O O . MET A 1 178 ? -12.403 11.264 10.281 1.00 90.06 178 MET A O 1
ATOM 1420 N N . LYS A 1 179 ? -11.585 9.802 8.803 1.00 87.81 179 LYS A N 1
ATOM 1421 C CA . LYS A 1 179 ? -12.249 8.632 9.398 1.00 87.81 179 LYS A CA 1
ATOM 1422 C C . LYS A 1 179 ? -11.796 8.370 10.835 1.00 87.81 179 LYS A C 1
ATOM 1424 O O . LYS A 1 179 ? -12.634 8.102 11.696 1.00 87.81 179 LYS A O 1
ATOM 1429 N N . VAL A 1 180 ? -10.488 8.441 11.089 1.00 87.94 180 VAL A N 1
ATOM 1430 C CA . VAL A 1 180 ? -9.919 8.291 12.439 1.00 87.94 180 VAL A CA 1
ATOM 1431 C C . VAL A 1 180 ? -10.486 9.370 13.355 1.00 87.94 180 VAL A C 1
ATOM 1433 O O . VAL A 1 180 ? -10.959 9.056 14.442 1.00 87.94 180 VAL A O 1
ATOM 1436 N N . ARG A 1 181 ? -10.515 10.619 12.879 1.00 87.94 181 ARG A N 1
ATOM 1437 C CA . ARG A 1 181 ? -11.097 11.743 13.605 1.00 87.94 181 ARG A CA 1
ATOM 1438 C C . ARG A 1 181 ? -12.569 11.507 13.926 1.00 87.94 181 ARG A C 1
ATOM 1440 O O . ARG A 1 181 ? -12.913 11.552 15.095 1.00 87.94 181 ARG A O 1
ATOM 1447 N N . CYS A 1 182 ? -13.399 11.168 12.937 1.00 86.62 182 CYS A N 1
ATOM 1448 C CA . CYS A 1 182 ? -14.807 10.855 13.170 1.00 86.62 182 CYS A CA 1
ATOM 1449 C C . CYS A 1 182 ? -14.944 9.750 14.219 1.00 86.62 182 CYS A C 1
ATOM 1451 O O . CYS A 1 182 ? -15.649 9.941 15.189 1.00 86.62 182 CYS A O 1
ATOM 1453 N N . THR A 1 183 ? -14.211 8.641 14.091 1.00 86.06 183 THR A N 1
ATOM 1454 C CA . THR A 1 183 ? -14.287 7.525 15.055 1.00 86.06 183 THR A CA 1
ATOM 1455 C C . THR A 1 183 ? -13.924 7.946 16.481 1.00 86.06 183 THR A C 1
ATOM 1457 O O . THR A 1 183 ? -14.575 7.513 17.424 1.00 86.06 183 THR A O 1
ATOM 1460 N N . ASN A 1 184 ? -12.905 8.791 16.642 1.00 86.38 184 ASN A N 1
ATOM 1461 C CA . ASN A 1 184 ? -12.438 9.239 17.954 1.00 86.38 184 ASN A CA 1
ATOM 1462 C C . ASN A 1 184 ? -13.313 10.354 18.552 1.00 86.38 184 ASN A C 1
ATOM 1464 O O . ASN A 1 184 ? -13.435 10.439 19.767 1.00 86.38 184 ASN A O 1
ATOM 1468 N N . GLU A 1 185 ? -13.912 11.199 17.710 1.00 85.50 185 GLU A N 1
ATOM 1469 C CA . GLU A 1 185 ? -14.806 12.297 18.108 1.00 85.50 185 GLU A CA 1
ATOM 1470 C C . GLU A 1 185 ? -16.265 11.846 18.287 1.00 85.50 185 GLU A C 1
ATOM 1472 O O . GLU A 1 185 ? -17.101 12.640 18.699 1.00 85.50 185 GLU A O 1
ATOM 1477 N N . LEU A 1 186 ? -16.581 10.568 18.038 1.00 66.62 186 LEU A N 1
ATOM 1478 C CA . LEU A 1 186 ? -17.875 9.959 18.367 1.00 66.62 186 LEU A CA 1
ATOM 1479 C C . LEU A 1 186 ? -18.079 9.733 19.875 1.00 66.62 186 LEU A C 1
ATOM 1481 O O . LEU A 1 186 ? -19.033 9.050 20.247 1.00 66.62 186 LEU A O 1
ATOM 1485 N N . THR A 1 187 ? -17.250 10.304 20.763 1.00 64.56 187 THR A N 1
ATOM 1486 C CA . THR A 1 187 ? -17.760 10.596 22.108 1.00 64.56 187 THR A CA 1
ATOM 1487 C C . THR A 1 187 ? -19.031 11.409 21.891 1.00 64.56 187 THR A C 1
ATOM 1489 O O . THR A 1 187 ? -18.927 12.480 21.284 1.00 64.56 187 THR A O 1
ATOM 1492 N N . PRO A 1 188 ? -20.216 10.903 22.282 1.00 64.56 188 PRO A N 1
ATOM 1493 C CA . PRO A 1 188 ? -21.441 11.665 22.130 1.00 64.56 188 PRO A CA 1
ATOM 1494 C C . PRO A 1 188 ? -21.163 13.051 22.689 1.00 64.56 188 PRO A C 1
ATOM 1496 O O . PRO A 1 188 ? -20.583 13.143 23.775 1.00 64.56 188 PRO A O 1
ATOM 1499 N N . ILE A 1 189 ? -21.507 14.110 21.946 1.00 66.38 189 ILE A N 1
ATOM 1500 C CA . ILE A 1 189 ? -21.587 15.434 22.562 1.00 66.38 189 ILE A CA 1
ATOM 1501 C C . ILE A 1 189 ? -22.444 15.190 23.805 1.00 66.38 189 ILE A C 1
ATOM 1503 O O . ILE A 1 189 ? -23.562 14.691 23.620 1.00 66.38 189 ILE A O 1
ATOM 1507 N N . PRO A 1 190 ? -21.904 15.368 25.030 1.00 59.72 190 PRO A N 1
ATOM 1508 C CA . PRO A 1 190 ? -22.639 15.038 26.239 1.00 59.72 190 PRO A CA 1
ATOM 1509 C C . PRO A 1 190 ? -24.001 15.696 26.102 1.00 59.72 190 PRO A C 1
ATOM 1511 O O . PRO A 1 190 ? -24.067 16.869 25.739 1.00 59.72 190 PRO A O 1
ATOM 1514 N N . ILE A 1 191 ? -25.065 14.899 26.218 1.00 64.75 191 ILE A N 1
ATOM 1515 C CA . ILE A 1 191 ? -26.427 15.356 25.959 1.00 64.75 191 ILE A CA 1
ATOM 1516 C C . ILE A 1 191 ? -26.653 16.511 26.937 1.00 64.75 191 ILE A C 1
ATOM 1518 O O . ILE A 1 191 ? -26.738 16.293 28.137 1.00 64.75 191 ILE A O 1
ATOM 1522 N N . ILE A 1 192 ? -26.657 17.748 26.430 1.00 65.50 192 ILE A N 1
ATOM 1523 C CA . ILE A 1 192 ? -26.737 18.978 27.242 1.00 65.50 192 ILE A CA 1
ATOM 1524 C C . ILE A 1 192 ? -28.110 19.093 27.942 1.00 65.50 192 ILE A C 1
ATOM 1526 O O . ILE A 1 192 ? -28.311 19.950 28.792 1.00 65.50 192 ILE A O 1
ATOM 1530 N N . TYR A 1 193 ? -29.063 18.214 27.628 1.00 58.84 193 TYR A N 1
ATOM 1531 C CA . TYR A 1 193 ? -30.457 18.342 28.032 1.00 58.84 193 TYR A CA 1
ATOM 1532 C C . TYR A 1 193 ? -30.929 17.166 28.879 1.00 58.84 193 TYR A C 1
ATOM 1534 O O . TYR A 1 193 ? -31.589 16.279 28.359 1.00 58.84 193 TYR A O 1
ATOM 1542 N N . ASP A 1 194 ? -30.646 17.216 30.177 1.00 57.72 194 ASP A N 1
ATOM 1543 C CA . ASP A 1 194 ? -31.498 16.577 31.196 1.00 57.72 194 ASP A CA 1
ATOM 1544 C C . ASP A 1 194 ? -31.764 17.517 32.391 1.00 57.72 194 ASP A C 1
ATOM 1546 O O . ASP A 1 194 ? -32.752 17.356 33.105 1.00 57.72 194 ASP A O 1
ATOM 1550 N N . GLU A 1 195 ? -30.949 18.562 32.580 1.00 60.91 195 GLU A N 1
ATOM 1551 C CA . GLU A 1 195 ? -31.067 19.465 33.735 1.00 60.91 195 GLU A CA 1
ATOM 1552 C C . GLU A 1 195 ? -32.136 20.565 33.562 1.00 60.91 195 GLU A C 1
ATOM 1554 O O . GLU A 1 195 ? -32.631 21.089 34.558 1.00 60.91 195 GLU A O 1
ATOM 1559 N N . GLU A 1 196 ? -32.577 20.880 32.336 1.00 58.59 196 GLU A N 1
ATOM 1560 C CA . GLU A 1 196 ? -33.586 21.936 32.106 1.00 58.59 196 GLU A CA 1
ATOM 1561 C C . GLU A 1 196 ? -35.050 21.449 32.086 1.00 58.59 196 GLU A C 1
ATOM 1563 O O . GLU A 1 196 ? -35.967 22.266 32.007 1.00 58.59 196 GLU A O 1
ATOM 1568 N N . LEU A 1 197 ? -35.313 20.140 32.195 1.00 57.78 197 LEU A N 1
ATOM 1569 C CA . LEU A 1 197 ? -36.688 19.607 32.154 1.00 57.78 197 LEU A CA 1
ATOM 1570 C C . LEU A 1 197 ? -37.347 19.425 33.533 1.00 57.78 197 LEU A C 1
ATOM 1572 O O . LEU A 1 197 ? -38.533 19.103 33.594 1.00 57.78 197 LEU A O 1
ATOM 1576 N N . VAL A 1 198 ? -36.637 19.656 34.644 1.00 65.44 198 VAL A N 1
ATOM 1577 C CA . VAL A 1 198 ? -37.173 19.405 36.001 1.00 65.44 198 VAL A CA 1
ATOM 1578 C C . VAL A 1 198 ? -37.839 20.642 36.633 1.00 65.44 198 VAL A C 1
ATOM 1580 O O . VAL A 1 198 ? -38.580 20.521 37.606 1.00 65.44 198 VAL A O 1
ATOM 1583 N N . THR A 1 199 ? -37.675 21.844 36.076 1.00 63.31 199 THR A N 1
ATOM 1584 C CA . THR A 1 199 ? -38.031 23.089 36.791 1.00 63.31 199 THR A CA 1
ATOM 1585 C C . THR A 1 199 ? -39.482 23.574 36.636 1.00 63.31 199 THR A C 1
ATOM 1587 O O . THR A 1 199 ? -39.808 24.644 37.145 1.00 63.31 199 THR A O 1
ATOM 1590 N N . PHE A 1 200 ? -40.384 22.836 35.973 1.00 60.72 200 PHE A N 1
ATOM 1591 C CA . PHE A 1 200 ? -41.722 23.357 35.621 1.00 60.72 200 PHE A CA 1
ATOM 1592 C C . PHE A 1 200 ? -42.931 22.744 36.346 1.00 60.72 200 PHE A C 1
ATOM 1594 O O . PHE A 1 200 ? -44.059 22.991 35.925 1.00 60.72 200 PHE A O 1
ATOM 1601 N N . GLY A 1 201 ? -42.769 21.985 37.437 1.00 64.81 201 GLY A N 1
ATOM 1602 C CA . GLY A 1 201 ? -43.916 21.228 37.958 1.00 64.81 201 GLY A CA 1
ATOM 1603 C C . GLY A 1 201 ? -43.993 20.949 39.450 1.00 64.81 201 GLY A C 1
ATOM 1604 O O . GLY A 1 201 ? -44.258 19.807 39.792 1.00 64.81 201 GLY A O 1
ATOM 1605 N N . THR A 1 202 ? -43.859 21.945 40.330 1.00 55.03 202 THR A N 1
ATOM 1606 C CA . THR A 1 202 ? -44.402 21.838 41.703 1.00 55.03 202 THR A CA 1
ATOM 1607 C C . THR A 1 202 ? -44.754 23.211 42.278 1.00 55.03 202 THR A C 1
ATOM 1609 O O . THR A 1 202 ? -43.984 23.808 43.026 1.00 55.03 202 THR A O 1
ATOM 1612 N N . THR A 1 203 ? -45.948 23.696 41.950 1.00 65.12 203 THR A N 1
ATOM 1613 C CA . THR A 1 203 ? -46.687 24.676 42.757 1.00 65.12 203 THR A CA 1
ATOM 1614 C C . THR A 1 203 ? -48.110 24.159 42.928 1.00 65.12 203 THR A C 1
ATOM 1616 O O . THR A 1 203 ? -48.976 24.401 42.090 1.00 65.12 203 THR A O 1
ATOM 1619 N N . THR A 1 204 ? -48.332 23.420 44.011 1.00 67.12 204 THR A N 1
ATOM 1620 C CA . THR A 1 204 ? -49.654 23.097 44.569 1.00 67.12 204 THR A CA 1
ATOM 1621 C C . THR A 1 204 ? -49.548 23.073 46.075 1.00 67.12 204 THR A C 1
ATOM 1623 O O . THR A 1 204 ? -48.598 22.409 46.551 1.00 67.12 204 THR A O 1
#